Protein AF-A0A9X3J322-F1 (afdb_monomer_lite)

Radius of gyration: 22.97 Å; chains: 1; bounding box: 64×86×49 Å

Organism: NCBI:txid889268

Foldseek 3Di:
DDDDDDDDDDDPDPPDDDPDPQAADPPPPSWAADLAQVSQCVVCVVVVVQVQKGKDWAQDPDDPDDRPRDSRRTTIDIDGDWQAFLDLVVCCPPCLQVLNVQLVVQLVQQLQLAADLVLALFFQHPHPVQHHPPQWDKDKAWAWADALQDTDIDIDIGTHHPPAQEHGGYNNCGSQLSSLLLLCLQNLHNQWGWACAPPDSSRTHIDRADCPDHPNRRHDHFYDTHRGTFQQRDPPSDPPSSVDRQDSSRRGGGHGDHRPDPDD

Secondary structure (DSSP, 8-state):
------------------S------TTTT---B-SSGGGGTTTTHHHHTSTTEEEEEEE----SSS----TT-EEEEEEE-TT-----GGGTT-TTSHHHHHHHHHHHTGGGGS--GGGTTSBTS--BTTBPPTTEEEEEEEEEEE-SSSEEEEEEEEEEETT--EEE--TTSTTHHHHHHHHHHHHT-TTEEEE-TTSSTTT-EEEE-BTTS-BTBTB--EEEETTEE-TTS-S-SSSGGGSS---TTT----PPPPPP----

Sequence (264 aa):
MPIRSLVASALFAVVASLGCNFIMNPDGDGVFRCDNPDDCDVPLQDALADKRTQSRCAAAGGGGGGFTQSQDNKVCSVLDKEDVSCNPAPYANDDSVPVAKAYNDALDEGGAYSCAQELYGSAGCPPNGSTCNEGLELRTYETLSGDADNPEQTEARVCAPKGVAAVAGNSAVRGFDVLDQHCRSYFCDDAFVCNRGSGTSSGWRCVRCDPDKAYGNGGCGTMYLQGAPSTVYTADLGGDACDDVASADKTEFGPVVPAPVVGP

pLDDT: mean 77.15, std 18.55, range [32.72, 95.19]

Structure (mmCIF, N/CA/C/O backbone):
data_AF-A0A9X3J322-F1
#
_entry.id   AF-A0A9X3J322-F1
#
loop_
_atom_site.group_PDB
_atom_site.id
_atom_site.type_symbol
_atom_site.label_atom_id
_atom_site.label_alt_id
_atom_site.label_comp_id
_atom_site.label_asym_id
_atom_site.label_entity_id
_atom_site.label_seq_id
_atom_site.pdbx_PDB_ins_code
_atom_site.Cartn_x
_atom_site.Cartn_y
_atom_site.Cartn_z
_atom_site.occupancy
_atom_site.B_iso_or_equiv
_atom_site.auth_seq_id
_atom_site.auth_comp_id
_atom_site.auth_asym_id
_atom_site.auth_atom_id
_atom_site.pdbx_PDB_model_num
ATOM 1 N N . MET A 1 1 ? 12.587 -69.616 3.873 1.00 37.34 1 MET A N 1
ATOM 2 C CA . MET A 1 1 ? 13.131 -69.117 2.593 1.00 37.34 1 MET A CA 1
ATOM 3 C C . MET A 1 1 ? 13.143 -67.597 2.657 1.00 37.34 1 MET A C 1
ATOM 5 O O . MET A 1 1 ? 12.073 -67.031 2.840 1.00 37.34 1 MET A O 1
ATOM 9 N N . PRO A 1 2 ? 14.318 -66.949 2.636 1.00 42.19 2 PRO A N 1
ATOM 10 C CA . PRO A 1 2 ? 14.433 -65.498 2.681 1.00 42.19 2 PRO A CA 1
ATOM 11 C C . PRO A 1 2 ? 14.503 -64.924 1.260 1.00 42.19 2 PRO A C 1
ATOM 13 O O . PRO A 1 2 ? 15.255 -65.433 0.434 1.00 42.19 2 PRO A O 1
ATOM 16 N N . ILE A 1 3 ? 13.796 -63.825 0.999 1.00 43.06 3 ILE A N 1
ATOM 17 C CA . ILE A 1 3 ? 14.215 -62.857 -0.017 1.00 43.06 3 ILE A CA 1
ATOM 18 C C . ILE A 1 3 ? 14.246 -61.497 0.670 1.00 43.06 3 ILE A C 1
ATOM 20 O O . ILE A 1 3 ? 13.230 -60.952 1.090 1.00 43.06 3 ILE A O 1
ATOM 24 N N . ARG A 1 4 ? 15.475 -61.018 0.850 1.00 40.62 4 ARG A N 1
ATOM 25 C CA . ARG A 1 4 ? 15.818 -59.645 1.197 1.00 40.62 4 ARG A CA 1
ATOM 26 C C . ARG A 1 4 ? 15.444 -58.756 0.013 1.00 40.62 4 ARG A C 1
ATOM 28 O O . ARG A 1 4 ? 15.825 -59.090 -1.102 1.00 40.62 4 ARG A O 1
ATOM 35 N N . SER A 1 5 ? 14.838 -57.602 0.261 1.00 40.12 5 SER A N 1
ATOM 36 C CA . SER A 1 5 ? 15.129 -56.429 -0.560 1.00 40.12 5 SER A CA 1
ATOM 37 C C . SER A 1 5 ? 14.948 -55.156 0.256 1.00 40.12 5 SER A C 1
ATOM 39 O O . SER A 1 5 ? 13.873 -54.871 0.774 1.00 40.12 5 SER A O 1
ATOM 41 N N . LEU A 1 6 ? 16.071 -54.459 0.410 1.00 41.47 6 LEU A N 1
ATOM 42 C CA . LEU A 1 6 ? 16.193 -53.062 0.804 1.00 41.47 6 LEU A CA 1
ATOM 43 C C . LEU A 1 6 ? 15.652 -52.145 -0.303 1.00 41.47 6 LEU A C 1
ATOM 45 O O . LEU A 1 6 ? 15.555 -52.583 -1.449 1.00 41.47 6 LEU A O 1
ATOM 49 N N . VAL A 1 7 ? 15.452 -50.875 0.082 1.00 39.91 7 VAL A N 1
ATOM 50 C CA . VAL A 1 7 ? 15.433 -49.599 -0.679 1.00 39.91 7 VAL A CA 1
ATOM 51 C C . VAL A 1 7 ? 14.142 -48.854 -0.295 1.00 39.91 7 VAL A C 1
ATOM 53 O O . VAL A 1 7 ? 13.059 -49.260 -0.688 1.00 39.91 7 VAL A O 1
ATOM 56 N N . ALA A 1 8 ? 14.135 -47.981 0.718 1.00 35.38 8 ALA A N 1
ATOM 57 C CA . ALA A 1 8 ? 14.755 -46.650 0.815 1.00 35.38 8 ALA A CA 1
ATOM 58 C C . ALA A 1 8 ? 14.182 -45.632 -0.190 1.00 35.38 8 ALA A C 1
ATOM 60 O O . ALA A 1 8 ? 14.213 -45.869 -1.391 1.00 35.38 8 ALA A O 1
ATOM 61 N N . SER A 1 9 ? 13.782 -44.474 0.351 1.00 35.22 9 SER A N 1
ATOM 62 C CA . SER A 1 9 ? 13.476 -43.209 -0.344 1.00 35.22 9 SER A CA 1
ATOM 6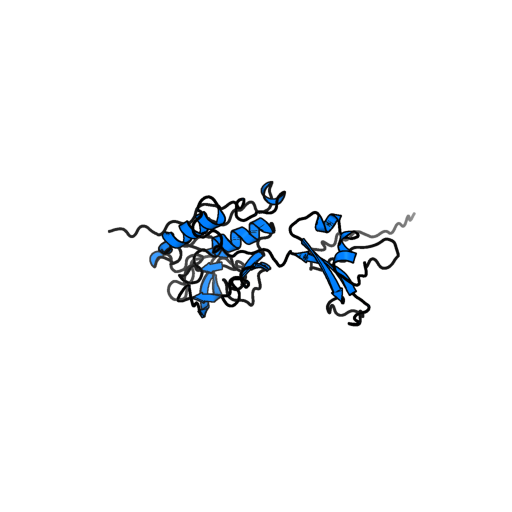3 C C . SER A 1 9 ? 12.086 -43.152 -1.005 1.00 35.22 9 SER A C 1
ATOM 65 O O . SER A 1 9 ? 11.683 -44.062 -1.707 1.00 35.22 9 SER A O 1
ATOM 67 N N . ALA A 1 10 ? 11.262 -42.126 -0.793 1.00 38.97 10 ALA A N 1
ATOM 68 C CA . ALA A 1 10 ? 11.622 -40.716 -0.787 1.00 38.97 10 ALA A CA 1
ATOM 69 C C . ALA A 1 10 ? 10.911 -39.918 0.320 1.00 38.97 10 ALA A C 1
ATOM 71 O O . ALA A 1 10 ? 9.684 -39.887 0.403 1.00 38.97 10 ALA A O 1
ATOM 72 N N . LEU A 1 11 ? 11.711 -39.208 1.123 1.00 38.47 11 LEU A N 1
ATOM 73 C CA . LEU A 1 11 ? 11.287 -37.938 1.699 1.00 38.47 11 LEU A CA 1
ATOM 74 C C . LEU A 1 11 ? 11.048 -36.975 0.529 1.00 38.47 11 LEU A C 1
ATOM 76 O O . LEU A 1 11 ? 12.003 -36.543 -0.112 1.00 38.47 11 LEU A O 1
ATOM 80 N N . PHE A 1 12 ? 9.796 -36.615 0.271 1.00 36.00 12 PHE A N 1
ATOM 81 C CA . PHE A 1 12 ? 9.492 -35.351 -0.391 1.00 36.00 12 PHE A CA 1
ATOM 82 C C . PHE A 1 12 ? 9.655 -34.249 0.658 1.00 36.00 12 PHE A C 1
ATOM 84 O O . PHE A 1 12 ? 8.726 -33.916 1.391 1.00 36.00 12 PHE A O 1
ATOM 91 N N . ALA A 1 13 ? 10.882 -33.746 0.789 1.00 44.22 13 ALA A N 1
ATOM 92 C CA . ALA A 1 13 ? 11.128 -32.504 1.498 1.00 44.22 13 ALA A CA 1
ATOM 93 C C . ALA A 1 13 ? 10.639 -31.356 0.608 1.00 44.22 13 ALA A C 1
ATOM 95 O O . ALA A 1 13 ? 11.197 -31.091 -0.455 1.00 44.22 13 ALA A O 1
ATOM 96 N N . VAL A 1 14 ? 9.563 -30.713 1.052 1.00 39.69 14 VAL A N 1
ATOM 97 C CA . VAL A 1 14 ? 9.111 -29.405 0.586 1.00 39.69 14 VAL A CA 1
ATOM 98 C C . VAL A 1 14 ? 10.245 -28.415 0.848 1.00 39.69 14 VAL A C 1
ATOM 100 O O . VAL A 1 14 ? 10.510 -28.067 1.997 1.00 39.69 14 VAL A O 1
ATOM 103 N N . VAL A 1 15 ? 10.938 -27.984 -0.203 1.00 41.88 15 VAL A N 1
ATOM 104 C CA . VAL A 1 15 ? 11.815 -26.812 -0.135 1.00 41.88 15 VAL A CA 1
ATOM 105 C C . VAL A 1 15 ? 10.955 -25.619 -0.524 1.00 41.88 15 VAL A C 1
ATOM 107 O O . VAL A 1 15 ? 10.839 -25.267 -1.693 1.00 41.88 15 VAL A O 1
ATOM 110 N N . ALA A 1 16 ? 10.285 -25.048 0.475 1.00 38.66 16 ALA A N 1
ATOM 111 C CA . ALA A 1 16 ? 9.720 -23.716 0.370 1.00 38.66 16 ALA A CA 1
ATOM 112 C C . ALA A 1 16 ? 10.887 -22.719 0.349 1.00 38.66 16 ALA A C 1
ATOM 114 O O . ALA A 1 16 ? 11.643 -22.606 1.314 1.00 38.66 16 ALA A O 1
ATOM 115 N N . SER A 1 17 ? 11.049 -22.095 -0.815 1.00 36.50 17 SER A N 1
ATOM 116 C CA . SER A 1 17 ? 11.731 -20.834 -1.113 1.00 36.50 17 SER A CA 1
ATOM 117 C C . SER A 1 17 ? 12.217 -20.022 0.098 1.00 36.50 17 SER A C 1
ATOM 119 O O . SER A 1 17 ? 11.535 -19.129 0.595 1.00 36.50 17 SER A O 1
ATOM 121 N N . LEU A 1 18 ? 13.457 -20.278 0.510 1.00 39.66 18 LEU A N 1
ATOM 122 C CA . LEU A 1 18 ? 14.349 -19.236 1.012 1.00 39.66 18 LEU A CA 1
ATOM 123 C C . LEU A 1 18 ? 15.145 -18.744 -0.201 1.00 39.66 18 LEU A C 1
ATOM 125 O O . LEU A 1 18 ? 15.653 -19.571 -0.958 1.00 39.66 18 LEU A O 1
ATOM 129 N N . GLY A 1 19 ? 15.200 -17.427 -0.411 1.00 38.78 19 GLY A N 1
ATOM 130 C CA . GLY A 1 19 ? 15.770 -16.762 -1.589 1.00 38.78 19 GLY A CA 1
ATOM 131 C C . GLY A 1 19 ? 17.256 -17.036 -1.844 1.00 38.78 19 GLY A C 1
ATOM 132 O O . GLY A 1 19 ? 18.103 -16.175 -1.636 1.00 38.78 19 GLY A O 1
ATOM 133 N N . CYS A 1 20 ? 17.558 -18.220 -2.367 1.00 41.47 20 CYS A N 1
ATOM 134 C CA . CYS A 1 20 ? 18.844 -18.602 -2.931 1.00 41.47 20 CYS A CA 1
ATOM 135 C C . CYS A 1 20 ? 18.614 -19.013 -4.392 1.00 41.47 20 CYS A C 1
ATOM 137 O O . CYS A 1 20 ? 18.524 -20.198 -4.707 1.00 41.47 20 CYS A O 1
ATOM 139 N N . ASN A 1 21 ? 18.482 -18.027 -5.282 1.00 46.78 21 ASN A N 1
ATOM 140 C CA . ASN A 1 21 ? 18.369 -18.243 -6.726 1.00 46.78 21 ASN A CA 1
ATOM 141 C C . ASN A 1 21 ? 19.743 -18.626 -7.308 1.00 46.78 21 ASN A C 1
ATOM 143 O O . ASN A 1 21 ? 20.460 -17.777 -7.830 1.00 46.78 21 ASN A O 1
ATOM 147 N N . PHE A 1 22 ? 20.135 -19.897 -7.188 1.00 45.25 22 PHE A N 1
ATOM 148 C CA . PHE A 1 22 ? 21.290 -20.454 -7.900 1.00 45.25 22 PHE A CA 1
ATOM 149 C C . PHE A 1 22 ? 20.810 -21.120 -9.200 1.00 45.25 22 PHE A C 1
ATOM 151 O O . PHE A 1 22 ? 20.088 -22.115 -9.154 1.00 45.25 22 PHE A O 1
ATOM 158 N N . ILE A 1 23 ? 21.198 -20.574 -10.358 1.00 48.97 23 ILE A N 1
ATOM 159 C CA . ILE A 1 23 ? 20.840 -21.097 -11.689 1.00 48.97 23 ILE A CA 1
ATOM 160 C C . ILE A 1 23 ? 21.987 -21.957 -12.227 1.00 48.97 23 ILE A C 1
ATOM 162 O O . ILE A 1 23 ? 23.052 -21.431 -12.522 1.00 48.97 23 ILE A O 1
ATOM 166 N N . MET A 1 24 ? 21.760 -23.264 -12.402 1.00 40.44 24 MET A N 1
ATOM 167 C CA . MET A 1 24 ? 22.777 -24.226 -12.847 1.00 40.44 24 MET A CA 1
ATOM 168 C C . MET A 1 24 ? 23.085 -24.155 -14.363 1.00 40.44 24 MET A C 1
ATOM 170 O O . MET A 1 24 ? 22.227 -24.453 -15.186 1.00 40.44 24 MET A O 1
ATOM 174 N N . ASN A 1 25 ? 24.337 -23.855 -14.724 1.00 43.22 25 ASN A N 1
ATOM 175 C CA . ASN A 1 25 ? 24.983 -24.081 -16.031 1.00 43.22 25 ASN A CA 1
ATOM 176 C C . ASN A 1 25 ? 25.582 -25.517 -16.177 1.00 43.22 25 ASN A C 1
ATOM 178 O O . ASN A 1 25 ? 26.070 -26.059 -15.179 1.00 43.22 25 ASN A O 1
ATOM 182 N N . PRO A 1 26 ? 25.645 -26.128 -17.387 1.00 42.34 26 PRO A N 1
ATOM 183 C CA . PRO A 1 26 ? 26.163 -27.488 -17.608 1.00 42.34 26 PRO A CA 1
ATOM 184 C C . PRO A 1 26 ? 27.694 -27.650 -17.546 1.00 42.34 26 PRO A C 1
ATOM 186 O O . PRO A 1 26 ? 28.164 -28.786 -17.570 1.00 42.34 26 PRO A O 1
ATOM 189 N N . ASP A 1 27 ? 28.478 -26.569 -17.428 1.00 44.94 27 ASP A N 1
ATOM 190 C CA . ASP A 1 27 ? 29.956 -26.627 -17.375 1.00 44.94 27 ASP A CA 1
ATOM 191 C C . ASP A 1 27 ? 30.543 -26.833 -15.961 1.00 44.94 27 ASP A C 1
ATOM 193 O O . ASP A 1 27 ? 31.733 -26.636 -15.718 1.00 44.94 27 ASP A O 1
ATOM 197 N N . GLY A 1 28 ? 29.724 -27.322 -15.027 1.00 44.25 28 GLY A N 1
ATOM 198 C CA . GLY A 1 28 ? 30.207 -28.062 -13.855 1.00 44.25 28 GLY A CA 1
ATOM 199 C C . GLY A 1 28 ? 30.237 -27.325 -12.514 1.00 44.25 28 GLY A C 1
ATOM 200 O O . GLY A 1 28 ? 30.403 -27.996 -11.498 1.00 44.25 28 GLY A O 1
ATOM 201 N N . ASP A 1 29 ? 30.024 -26.007 -12.459 1.00 48.94 29 ASP A N 1
ATOM 202 C CA . ASP A 1 29 ? 29.853 -25.271 -11.189 1.00 48.94 29 ASP A CA 1
ATOM 203 C C . ASP A 1 29 ? 28.512 -24.537 -11.060 1.00 48.94 29 ASP A C 1
ATOM 205 O O . ASP A 1 29 ? 28.147 -24.113 -9.966 1.00 48.94 29 ASP A O 1
ATOM 209 N N . GLY A 1 30 ? 27.742 -24.449 -12.144 1.00 56.75 30 GLY A N 1
ATOM 210 C CA . GLY A 1 30 ? 26.394 -23.917 -12.103 1.00 56.75 30 GLY A CA 1
ATOM 211 C C . GLY A 1 30 ? 26.305 -22.415 -11.819 1.00 56.75 30 GLY A C 1
ATOM 212 O O . GLY A 1 30 ? 25.322 -21.992 -11.229 1.00 56.75 30 GLY A O 1
ATOM 213 N N . VAL A 1 31 ? 27.331 -21.622 -12.149 1.00 62.62 31 VAL A N 1
ATOM 214 C CA . VAL A 1 31 ? 27.378 -20.186 -11.824 1.00 62.62 31 VAL A CA 1
ATOM 215 C C . VAL A 1 31 ? 27.845 -19.375 -13.032 1.00 62.62 31 VAL A C 1
ATOM 217 O O . VAL A 1 31 ? 28.962 -19.549 -13.519 1.00 62.62 31 VAL A O 1
ATOM 220 N N . PHE A 1 32 ? 27.015 -18.435 -13.490 1.00 69.56 32 PHE A N 1
ATOM 221 C CA . PHE A 1 32 ? 27.399 -17.476 -14.527 1.00 69.56 32 PHE A CA 1
ATOM 222 C C . PHE A 1 32 ? 28.208 -16.336 -13.911 1.00 69.56 32 PHE A C 1
ATOM 224 O O . PHE A 1 32 ? 27.721 -15.630 -13.030 1.00 69.56 32 PHE A O 1
ATOM 231 N N . ARG A 1 33 ? 29.456 -16.174 -14.357 1.00 77.12 33 ARG A N 1
ATOM 232 C CA . ARG A 1 33 ? 30.334 -15.063 -13.969 1.00 77.12 33 ARG A CA 1
ATOM 233 C C . ARG A 1 33 ? 30.169 -13.908 -14.954 1.00 77.12 33 ARG A C 1
ATOM 235 O O . ARG A 1 33 ? 29.869 -14.148 -16.119 1.00 77.12 33 ARG A O 1
ATOM 242 N N . CYS A 1 34 ? 30.382 -12.686 -14.490 1.00 73.50 34 CYS A N 1
ATOM 243 C CA . CYS A 1 34 ? 30.196 -11.473 -15.285 1.00 73.50 34 CYS A CA 1
ATOM 244 C C . CYS A 1 34 ? 31.212 -10.404 -14.900 1.00 73.50 34 CYS A C 1
ATOM 246 O O . CYS A 1 34 ? 31.665 -10.369 -13.757 1.00 73.50 34 CYS A O 1
ATOM 248 N N . ASP A 1 35 ? 31.512 -9.492 -15.820 1.00 76.25 35 ASP A N 1
ATOM 249 C CA . ASP A 1 35 ? 32.291 -8.294 -15.514 1.00 76.25 35 ASP A CA 1
ATOM 250 C C . ASP A 1 35 ? 31.365 -7.082 -15.337 1.00 76.25 35 ASP A C 1
ATOM 252 O O . ASP A 1 35 ? 31.576 -6.267 -14.422 1.00 76.25 35 ASP A O 1
ATOM 256 N N . ASN A 1 36 ? 30.300 -7.027 -16.149 1.00 70.31 36 ASN A N 1
ATOM 257 C CA . ASN A 1 36 ? 29.255 -6.004 -16.166 1.00 70.31 36 ASN A CA 1
ATOM 258 C C . ASN A 1 36 ? 27.839 -6.629 -16.217 1.00 70.31 36 ASN A C 1
ATOM 260 O O . ASN A 1 36 ? 27.702 -7.809 -16.536 1.00 70.31 36 ASN A O 1
ATOM 264 N N . PRO A 1 37 ? 26.770 -5.868 -15.896 1.00 67.75 37 PRO A N 1
ATOM 265 C CA . PRO A 1 37 ? 25.388 -6.368 -15.922 1.00 67.75 37 PRO A CA 1
ATOM 266 C C . PRO A 1 37 ? 24.955 -6.950 -17.273 1.00 67.75 37 PRO A C 1
ATOM 268 O O . PRO A 1 37 ? 24.319 -7.997 -17.292 1.00 67.75 37 PRO A O 1
ATOM 271 N N . ASP A 1 38 ? 25.376 -6.339 -18.382 1.00 76.12 38 ASP A N 1
ATOM 272 C CA . ASP A 1 38 ? 25.004 -6.756 -19.742 1.00 76.12 38 ASP A CA 1
ATOM 273 C C . ASP A 1 38 ? 25.480 -8.184 -20.087 1.00 76.12 38 ASP A C 1
ATOM 275 O O . ASP A 1 38 ? 24.872 -8.874 -20.906 1.00 76.12 38 ASP A O 1
ATOM 279 N N . ASP A 1 39 ? 26.538 -8.675 -19.425 1.00 77.00 39 ASP A N 1
ATOM 280 C CA . ASP A 1 39 ? 27.048 -10.044 -19.607 1.00 77.00 39 ASP A CA 1
ATOM 281 C C . ASP A 1 39 ? 26.047 -11.105 -19.111 1.00 77.00 39 ASP A C 1
ATOM 283 O O . ASP A 1 39 ? 26.156 -12.290 -19.438 1.00 77.00 39 ASP A O 1
ATOM 287 N N . CYS A 1 40 ? 25.062 -10.682 -18.317 1.00 75.94 40 CYS A N 1
ATOM 288 C CA . CYS A 1 40 ? 24.049 -11.533 -17.718 1.00 75.94 40 CYS A CA 1
ATOM 289 C C . CYS A 1 40 ? 22.770 -11.642 -18.555 1.00 75.94 40 CYS A C 1
ATOM 291 O O . CYS A 1 40 ? 21.973 -12.543 -18.302 1.00 75.94 40 CYS A O 1
ATOM 293 N N . ASP A 1 41 ? 22.575 -10.785 -19.559 1.00 77.31 41 ASP A N 1
ATOM 294 C CA . ASP A 1 41 ? 21.300 -10.694 -20.278 1.00 77.31 41 ASP A CA 1
ATOM 295 C C . ASP A 1 41 ? 21.019 -11.918 -21.157 1.00 77.31 41 ASP A C 1
ATOM 297 O O . ASP A 1 41 ? 19.891 -12.403 -21.224 1.00 77.31 41 ASP A O 1
ATOM 301 N N . VAL A 1 42 ? 22.055 -12.460 -21.803 1.00 76.62 42 VAL A N 1
ATOM 302 C CA . VAL A 1 42 ? 21.958 -13.681 -22.618 1.00 76.62 42 VAL A CA 1
ATOM 303 C C . VAL A 1 42 ? 21.755 -14.935 -21.757 1.00 76.62 42 VAL A C 1
ATOM 305 O O . VAL A 1 42 ? 20.809 -15.676 -22.023 1.00 76.62 42 VAL A O 1
ATOM 308 N N . PRO A 1 43 ? 22.582 -15.219 -20.727 1.00 70.31 43 PRO A N 1
ATOM 309 C CA . PRO A 1 43 ? 22.391 -16.419 -19.910 1.00 70.31 43 PRO A CA 1
ATOM 310 C C . PRO A 1 43 ? 21.128 -16.374 -19.038 1.00 70.31 43 PRO A C 1
ATOM 312 O O . PRO A 1 43 ? 20.633 -17.430 -18.652 1.00 70.31 43 PRO A O 1
ATOM 315 N N . LEU A 1 44 ? 20.595 -15.185 -18.730 1.00 72.19 44 LEU A N 1
ATOM 316 C CA . LEU A 1 44 ? 19.371 -15.014 -17.940 1.00 72.19 44 LEU A CA 1
ATOM 317 C C . LEU A 1 44 ? 18.144 -14.660 -18.787 1.00 72.19 44 LEU A C 1
ATOM 319 O O . LEU A 1 44 ? 17.120 -14.297 -18.217 1.00 72.19 44 LEU A O 1
ATOM 323 N N . GLN A 1 45 ? 18.211 -14.772 -20.116 1.00 74.06 45 GLN A N 1
ATOM 324 C CA . GLN A 1 45 ? 17.168 -14.276 -21.018 1.00 74.06 45 GLN A CA 1
ATOM 325 C C . GLN A 1 45 ? 15.757 -14.772 -20.661 1.00 74.06 45 GLN A C 1
ATOM 327 O O . GLN A 1 45 ? 14.819 -13.981 -20.671 1.00 74.06 45 GLN A O 1
ATOM 332 N N . ASP A 1 46 ? 15.606 -16.050 -20.300 1.00 69.81 46 ASP A N 1
ATOM 333 C CA . ASP A 1 46 ? 14.308 -16.623 -19.915 1.00 69.81 46 ASP A CA 1
ATOM 334 C C . ASP A 1 46 ? 13.785 -16.054 -18.587 1.00 69.81 46 ASP A C 1
ATOM 336 O O . ASP A 1 46 ? 12.583 -15.865 -18.425 1.00 69.81 46 ASP A O 1
ATOM 340 N N . ALA A 1 47 ? 14.678 -15.746 -17.642 1.00 66.06 47 ALA A N 1
ATOM 341 C CA . ALA A 1 47 ? 14.303 -15.125 -16.374 1.00 66.06 47 ALA A CA 1
ATOM 342 C C . ALA A 1 47 ? 13.996 -13.626 -16.541 1.00 66.06 47 ALA A C 1
ATOM 344 O O . ALA A 1 47 ? 13.054 -13.122 -15.941 1.00 66.06 47 ALA A O 1
ATOM 345 N N . LEU A 1 48 ? 14.745 -12.936 -17.407 1.00 69.50 48 LEU A N 1
ATOM 346 C CA . LEU A 1 48 ? 14.555 -11.520 -17.748 1.00 69.50 48 LEU A CA 1
ATOM 347 C C . LEU A 1 48 ? 13.402 -11.280 -18.732 1.00 69.50 48 LEU A C 1
ATOM 349 O O . LEU A 1 48 ? 13.037 -10.132 -18.986 1.00 69.50 48 LEU A O 1
ATOM 353 N N . ALA A 1 49 ? 12.823 -12.342 -19.299 1.00 66.25 49 ALA A N 1
ATOM 354 C CA . ALA A 1 49 ? 11.601 -12.246 -20.089 1.00 66.25 49 ALA A CA 1
ATOM 355 C C . ALA A 1 49 ? 10.426 -11.738 -19.235 1.00 66.25 49 ALA A C 1
ATOM 357 O O . ALA A 1 49 ? 9.532 -11.067 -19.760 1.00 66.25 49 ALA A O 1
ATOM 358 N N . ASP A 1 50 ? 10.455 -11.999 -17.922 1.00 70.31 50 ASP A N 1
ATOM 359 C CA . ASP A 1 50 ? 9.575 -11.333 -16.972 1.00 70.31 50 ASP A CA 1
ATOM 360 C C . ASP A 1 50 ? 10.054 -9.891 -16.749 1.00 70.31 50 ASP A C 1
ATOM 362 O O . ASP A 1 50 ? 11.083 -9.634 -16.119 1.00 70.31 50 ASP A O 1
ATOM 366 N N . LYS A 1 51 ? 9.264 -8.933 -17.246 1.00 74.25 51 LYS A N 1
ATOM 367 C CA . LYS A 1 51 ? 9.513 -7.481 -17.162 1.00 74.25 51 LYS A CA 1
ATOM 368 C C . LYS A 1 51 ? 9.622 -6.954 -15.719 1.00 74.25 51 LYS A C 1
ATOM 370 O O . LYS A 1 51 ? 9.943 -5.777 -15.539 1.00 74.25 51 LYS A O 1
ATOM 375 N N . ARG A 1 52 ? 9.326 -7.791 -14.718 1.00 77.94 52 ARG A N 1
ATOM 376 C CA . ARG A 1 52 ? 9.438 -7.513 -13.277 1.00 77.94 52 ARG A CA 1
ATOM 377 C C . ARG A 1 52 ? 10.848 -7.679 -12.733 1.00 77.94 52 ARG A C 1
ATOM 379 O O . ARG A 1 52 ? 11.127 -7.193 -11.640 1.00 77.94 52 ARG A O 1
ATOM 386 N N . THR A 1 53 ? 11.731 -8.354 -13.464 1.00 77.62 53 THR A N 1
ATOM 387 C CA . THR A 1 53 ? 13.090 -8.637 -13.005 1.00 77.62 53 THR A CA 1
ATOM 388 C C . THR A 1 53 ? 14.140 -7.905 -13.834 1.00 77.62 53 THR A C 1
ATOM 390 O O . THR A 1 53 ? 13.882 -7.427 -14.939 1.00 77.62 53 THR A O 1
ATOM 393 N N . GLN A 1 54 ? 15.334 -7.774 -13.269 1.00 76.00 54 GLN A N 1
ATOM 394 C CA . GLN A 1 54 ? 16.507 -7.208 -13.918 1.00 76.00 54 GLN A CA 1
ATOM 395 C C . GLN A 1 54 ? 17.751 -8.036 -13.592 1.00 76.00 54 GLN A C 1
ATOM 397 O O . GLN A 1 54 ? 17.833 -8.702 -12.552 1.00 76.00 54 GLN A O 1
ATOM 402 N N . SER A 1 55 ? 18.736 -7.977 -14.483 1.00 78.81 55 SER A N 1
ATOM 403 C CA . SER A 1 55 ? 20.025 -8.619 -14.280 1.00 78.81 55 SER A CA 1
ATOM 404 C C . SER A 1 55 ? 20.891 -7.785 -13.340 1.00 78.81 55 SER A C 1
ATOM 406 O O . SER A 1 55 ? 20.896 -6.552 -13.360 1.00 78.81 55 SER A O 1
ATOM 408 N N . ARG A 1 56 ? 21.660 -8.464 -12.489 1.00 77.88 56 ARG A N 1
ATOM 409 C CA . ARG A 1 56 ? 22.706 -7.834 -11.688 1.00 77.88 56 ARG A CA 1
ATOM 410 C C . ARG A 1 56 ? 23.994 -8.619 -11.808 1.00 77.88 56 ARG A C 1
ATOM 412 O O . ARG A 1 56 ? 24.014 -9.831 -11.629 1.00 77.88 56 ARG A O 1
ATOM 419 N N . CYS A 1 57 ? 25.079 -7.881 -12.012 1.00 78.19 57 CYS A N 1
ATOM 420 C CA . CYS A 1 57 ? 26.429 -8.399 -11.899 1.00 78.19 57 CYS A CA 1
ATOM 421 C C . CYS A 1 57 ? 27.072 -7.902 -10.601 1.00 78.19 57 CYS A C 1
ATOM 423 O O . CYS A 1 57 ? 27.459 -6.735 -10.488 1.00 78.19 57 CYS A O 1
ATOM 425 N N . ALA A 1 58 ? 27.165 -8.767 -9.592 1.00 70.50 58 ALA A N 1
ATOM 426 C CA . ALA A 1 58 ? 27.760 -8.413 -8.305 1.00 70.50 58 ALA A CA 1
ATOM 427 C C . ALA A 1 58 ? 28.529 -9.588 -7.702 1.00 70.50 58 ALA A C 1
ATOM 429 O O . ALA A 1 58 ? 28.266 -10.747 -8.009 1.00 70.50 58 ALA A O 1
ATOM 430 N N . ALA A 1 59 ? 29.490 -9.290 -6.824 1.00 68.00 59 ALA A N 1
ATOM 431 C CA . ALA A 1 59 ? 30.124 -10.324 -6.014 1.00 68.00 59 ALA A CA 1
ATOM 432 C C . ALA A 1 59 ? 29.048 -11.072 -5.215 1.00 68.00 59 ALA A C 1
ATOM 434 O O . ALA A 1 59 ? 28.133 -10.435 -4.686 1.00 68.00 59 ALA A O 1
ATOM 435 N N . ALA A 1 60 ? 29.160 -12.400 -5.125 1.00 58.44 60 ALA A N 1
ATOM 436 C CA . ALA A 1 60 ? 28.238 -13.213 -4.338 1.00 58.44 60 ALA A CA 1
ATOM 437 C C . ALA A 1 60 ? 28.176 -12.668 -2.899 1.00 58.44 60 ALA A C 1
ATOM 439 O O . ALA A 1 60 ? 29.148 -12.723 -2.142 1.00 58.44 60 ALA A O 1
ATOM 440 N N . GLY A 1 61 ? 27.048 -12.059 -2.539 1.00 49.06 61 GLY A N 1
ATOM 441 C CA . GLY A 1 61 ? 26.866 -11.432 -1.240 1.00 49.06 61 GLY A CA 1
ATOM 442 C C . GLY A 1 61 ? 26.820 -12.482 -0.134 1.00 49.06 61 GLY A C 1
ATOM 443 O O . GLY A 1 61 ? 25.847 -13.212 -0.029 1.00 49.06 61 GLY A O 1
ATOM 444 N N . GLY A 1 62 ? 27.872 -12.546 0.684 1.00 42.44 62 GLY A N 1
ATOM 445 C CA . GLY A 1 62 ? 27.832 -12.794 2.132 1.00 42.44 62 GLY A CA 1
ATOM 446 C C . GLY A 1 62 ? 26.905 -13.875 2.712 1.00 42.44 62 GLY A C 1
ATOM 447 O O . GLY A 1 62 ? 26.458 -13.708 3.840 1.00 42.44 62 GLY A O 1
ATOM 448 N N . GLY A 1 63 ? 26.625 -14.978 2.021 1.00 35.09 63 GLY A N 1
ATOM 449 C CA . GLY A 1 63 ? 26.166 -16.216 2.659 1.00 35.09 63 GLY A CA 1
ATOM 450 C C . GLY A 1 63 ? 27.389 -16.990 3.145 1.00 35.09 63 GLY A C 1
ATOM 451 O O . GLY A 1 63 ? 28.339 -17.128 2.382 1.00 35.09 63 GLY A O 1
ATOM 452 N N . GLY A 1 64 ? 27.410 -17.440 4.404 1.00 32.72 64 GLY A N 1
ATOM 453 C CA . GLY A 1 64 ? 28.567 -18.029 5.106 1.00 32.72 64 GLY A CA 1
ATOM 454 C C . GLY A 1 64 ? 29.170 -19.308 4.499 1.00 32.72 64 GLY A C 1
ATOM 455 O O . GLY A 1 64 ? 29.180 -20.355 5.139 1.00 32.72 64 GLY A O 1
ATOM 456 N N . GLY A 1 65 ? 29.726 -19.213 3.294 1.00 38.50 65 GLY A N 1
ATOM 457 C CA . GLY A 1 65 ? 30.379 -20.286 2.561 1.00 38.50 65 GLY A CA 1
ATOM 458 C C . GLY A 1 65 ? 31.348 -19.725 1.524 1.00 38.50 65 GLY A C 1
ATOM 459 O O . GLY A 1 65 ? 30.974 -19.502 0.383 1.00 38.50 65 GLY A O 1
ATOM 460 N N . GLY A 1 66 ? 32.601 -19.507 1.929 1.00 39.59 66 GLY A N 1
ATOM 461 C CA . GLY A 1 66 ? 33.807 -19.626 1.093 1.00 39.59 66 GLY A CA 1
ATOM 462 C C . GLY A 1 66 ? 34.032 -18.718 -0.129 1.00 39.59 66 GLY A C 1
ATOM 463 O O . GLY A 1 66 ? 35.173 -18.656 -0.578 1.00 39.59 66 GLY A O 1
ATOM 464 N N . PHE A 1 67 ? 33.039 -18.006 -0.666 1.00 44.72 67 PHE A N 1
ATOM 465 C CA . PHE A 1 67 ? 33.250 -17.070 -1.774 1.00 44.72 67 PHE A CA 1
ATOM 466 C C . PHE A 1 67 ? 33.838 -15.767 -1.228 1.00 44.72 67 PHE A C 1
ATOM 468 O O . PHE A 1 67 ? 33.150 -14.925 -0.652 1.00 44.72 67 PHE A O 1
ATOM 475 N N . THR A 1 68 ? 35.155 -15.625 -1.345 1.00 42.75 68 THR A N 1
ATOM 476 C CA . THR A 1 68 ? 35.861 -14.397 -0.987 1.00 42.75 68 THR A CA 1
ATOM 477 C C . THR A 1 68 ? 35.373 -13.245 -1.867 1.00 42.75 68 THR A C 1
ATOM 479 O O . THR A 1 68 ? 35.236 -13.402 -3.081 1.00 42.75 68 THR A O 1
ATOM 482 N N . GLN A 1 69 ? 35.134 -12.086 -1.239 1.00 46.41 69 GLN A N 1
ATOM 483 C CA . GLN A 1 69 ? 34.716 -10.801 -1.827 1.00 46.41 69 GLN A CA 1
ATOM 484 C C . GLN A 1 69 ? 35.775 -10.190 -2.777 1.00 46.41 69 GLN A C 1
ATOM 486 O O . GLN A 1 69 ? 36.051 -8.992 -2.726 1.00 46.41 69 GLN A O 1
ATOM 491 N N . SER A 1 70 ? 36.428 -10.998 -3.613 1.00 48.97 70 SER A N 1
ATOM 492 C CA . SER A 1 70 ? 37.261 -10.473 -4.689 1.00 48.97 70 SER A CA 1
ATOM 493 C C . SER A 1 70 ? 36.357 -9.874 -5.764 1.00 48.97 70 SER A C 1
ATOM 495 O O . SER A 1 70 ? 35.349 -10.481 -6.132 1.00 48.97 70 SER A O 1
ATOM 497 N N . GLN A 1 71 ? 36.738 -8.713 -6.304 1.00 50.00 71 GLN A N 1
ATOM 498 C CA . GLN A 1 71 ? 36.090 -8.137 -7.489 1.00 50.00 71 GLN A CA 1
ATOM 499 C C . GLN A 1 71 ? 36.150 -9.074 -8.709 1.00 50.00 71 GLN A C 1
ATOM 501 O O . GLN A 1 71 ? 35.382 -8.877 -9.644 1.00 50.00 71 GLN A O 1
ATOM 506 N N . ASP A 1 72 ? 36.987 -10.115 -8.651 1.00 54.72 72 ASP A N 1
ATOM 507 C CA . ASP A 1 72 ? 37.166 -11.136 -9.688 1.00 54.72 72 ASP A CA 1
ATOM 508 C C . ASP A 1 72 ? 36.132 -12.285 -9.615 1.00 54.72 72 ASP A C 1
ATOM 510 O O . ASP A 1 72 ? 36.153 -13.189 -10.445 1.00 54.72 72 ASP A O 1
ATOM 514 N N . ASN A 1 73 ? 35.233 -12.284 -8.618 1.00 63.56 73 ASN A N 1
ATOM 515 C CA . ASN A 1 73 ? 34.208 -13.320 -8.405 1.00 63.56 73 ASN A CA 1
ATOM 516 C C . ASN A 1 73 ? 32.783 -12.745 -8.480 1.00 63.56 73 ASN A C 1
ATOM 518 O O . ASN A 1 73 ? 31.923 -13.060 -7.648 1.00 63.56 73 ASN A O 1
ATOM 522 N N . LYS A 1 74 ? 32.527 -11.856 -9.442 1.00 71.75 74 LYS A N 1
ATOM 523 C CA . LYS A 1 74 ? 31.167 -11.390 -9.717 1.00 71.75 74 LYS A CA 1
ATOM 524 C C . LYS A 1 74 ? 30.374 -12.466 -10.443 1.00 71.75 74 LYS A C 1
ATOM 526 O O . LYS A 1 74 ? 30.895 -13.175 -11.305 1.00 71.75 74 LYS A O 1
ATOM 531 N N . VAL A 1 75 ? 29.108 -12.571 -10.073 1.00 77.94 75 VAL A N 1
ATOM 532 C CA . VAL A 1 75 ? 28.171 -13.541 -10.621 1.00 77.94 75 VAL A CA 1
ATOM 533 C C . VAL A 1 75 ? 26.906 -12.831 -11.071 1.00 77.94 75 VAL A C 1
ATOM 535 O O . VAL A 1 75 ? 26.512 -11.811 -10.498 1.00 77.94 75 VAL A O 1
ATOM 538 N N . CYS A 1 76 ? 26.287 -13.381 -12.104 1.00 77.44 76 CYS A N 1
ATOM 539 C CA . CYS A 1 76 ? 24.983 -12.960 -12.567 1.00 77.44 76 CYS A CA 1
ATOM 540 C C . CYS A 1 76 ? 23.908 -13.446 -11.604 1.00 77.44 76 CYS A C 1
ATOM 542 O O . CYS A 1 76 ? 23.849 -14.632 -11.271 1.00 77.44 76 CYS A O 1
ATOM 544 N N . SER A 1 77 ? 23.029 -12.539 -11.200 1.00 75.69 77 SER A N 1
ATOM 545 C CA . SER A 1 77 ? 21.804 -12.869 -10.486 1.00 75.69 77 SER A CA 1
ATOM 546 C C . SER A 1 77 ? 20.611 -12.138 -11.084 1.00 75.69 77 SER A C 1
ATOM 548 O O . SER A 1 77 ? 20.741 -11.068 -11.680 1.00 75.69 77 SER A O 1
ATOM 550 N N . VAL A 1 78 ? 19.440 -12.747 -10.920 1.00 73.94 78 VAL A N 1
ATOM 551 C CA . VAL A 1 78 ? 18.148 -12.132 -11.222 1.00 73.94 78 VAL A CA 1
ATOM 552 C C . VAL A 1 78 ? 17.656 -11.468 -9.943 1.00 73.94 78 VAL A C 1
ATOM 554 O O . VAL A 1 78 ? 17.647 -12.104 -8.883 1.00 73.94 78 VAL A O 1
ATOM 557 N N . LEU A 1 79 ? 17.274 -10.200 -10.033 1.00 73.81 79 LEU A N 1
ATOM 558 C CA . LEU A 1 79 ? 16.660 -9.452 -8.941 1.00 73.81 79 LEU A CA 1
ATOM 559 C C . LEU A 1 79 ? 15.369 -8.798 -9.407 1.00 73.81 79 LEU A C 1
ATOM 561 O O . LEU A 1 79 ? 15.184 -8.551 -10.594 1.00 73.81 79 LEU A O 1
ATOM 565 N N . ASP A 1 80 ? 14.508 -8.472 -8.451 1.00 75.25 80 ASP A N 1
ATOM 566 C CA . ASP A 1 80 ? 13.345 -7.631 -8.699 1.00 75.25 80 ASP A CA 1
ATOM 567 C C . ASP A 1 80 ? 13.799 -6.253 -9.215 1.00 75.25 80 ASP A C 1
ATOM 569 O O . ASP A 1 80 ? 14.843 -5.721 -8.817 1.00 75.25 80 ASP A O 1
ATOM 573 N N . LYS A 1 81 ? 13.025 -5.681 -10.133 1.00 76.81 81 LYS A N 1
ATOM 574 C CA . LYS A 1 81 ? 13.321 -4.396 -10.758 1.00 76.81 81 LYS A CA 1
ATOM 575 C C . LYS A 1 81 ? 13.262 -3.254 -9.733 1.00 76.81 81 LYS A C 1
ATOM 577 O O . LYS A 1 81 ? 12.241 -3.038 -9.089 1.00 76.81 81 LYS A O 1
ATOM 582 N N . GLU A 1 82 ? 14.357 -2.511 -9.572 1.00 67.88 82 GLU A N 1
ATOM 583 C CA . GLU A 1 82 ? 14.497 -1.506 -8.499 1.00 67.88 82 GLU A CA 1
ATOM 584 C C . GLU A 1 82 ? 14.004 -0.090 -8.889 1.00 67.88 82 GLU A C 1
ATOM 586 O O . GLU A 1 82 ? 13.871 0.773 -8.017 1.00 67.88 82 GLU A O 1
ATOM 591 N N . ASP A 1 83 ? 13.719 0.168 -10.172 1.00 71.69 83 ASP A N 1
ATOM 592 C CA . ASP A 1 83 ? 13.315 1.473 -10.737 1.00 71.69 83 ASP A CA 1
ATOM 593 C C . ASP A 1 83 ? 11.798 1.620 -10.975 1.00 71.69 83 ASP A C 1
ATOM 595 O O . ASP A 1 83 ? 11.351 2.550 -11.651 1.00 71.69 83 ASP A O 1
ATOM 599 N N . VAL A 1 84 ? 10.980 0.735 -10.403 1.00 86.50 84 VAL A N 1
ATOM 600 C CA . VAL A 1 84 ? 9.516 0.837 -10.496 1.00 86.50 84 VAL A CA 1
ATOM 601 C C . VAL A 1 84 ? 9.022 1.944 -9.567 1.00 86.50 84 VAL A C 1
ATOM 603 O O . VAL A 1 84 ? 8.995 1.792 -8.345 1.00 86.50 84 VAL A O 1
ATOM 606 N N . SER A 1 85 ? 8.644 3.081 -10.146 1.00 88.62 85 SER A N 1
ATOM 607 C CA . SER A 1 85 ? 8.133 4.234 -9.402 1.00 88.62 85 SER A CA 1
ATOM 608 C C . SER A 1 85 ? 6.686 4.020 -8.961 1.00 88.62 85 SER A C 1
ATOM 610 O O . SER A 1 85 ? 5.824 3.758 -9.793 1.00 88.62 85 SER A O 1
ATOM 612 N N . CYS A 1 86 ? 6.412 4.238 -7.674 1.00 91.25 86 CYS A N 1
ATOM 613 C CA . CYS A 1 86 ? 5.054 4.349 -7.129 1.00 91.25 86 CYS A CA 1
ATOM 614 C C . CYS A 1 86 ? 4.633 5.809 -6.885 1.00 91.25 86 CYS A C 1
ATOM 616 O O . CYS A 1 86 ? 3.692 6.070 -6.144 1.00 91.25 86 CYS A O 1
ATOM 618 N N . ASN A 1 87 ? 5.352 6.782 -7.458 1.00 89.38 87 ASN A N 1
ATOM 619 C CA . ASN A 1 87 ? 5.061 8.200 -7.266 1.00 89.38 87 ASN A CA 1
ATOM 620 C C . ASN A 1 87 ? 3.803 8.617 -8.053 1.00 89.38 87 ASN A C 1
ATOM 622 O O . ASN A 1 87 ? 3.847 8.563 -9.285 1.00 89.38 87 ASN A O 1
ATOM 626 N N . PRO A 1 88 ? 2.730 9.109 -7.406 1.00 84.19 88 PRO A N 1
ATOM 627 C CA . PRO A 1 88 ? 1.539 9.575 -8.117 1.00 84.19 88 PRO A CA 1
ATOM 628 C C . PRO A 1 88 ? 1.717 10.966 -8.754 1.00 84.19 88 PRO A C 1
ATOM 630 O O . PRO A 1 88 ? 0.953 11.336 -9.644 1.00 84.19 88 PRO A O 1
ATOM 633 N N . ALA A 1 89 ? 2.734 11.743 -8.354 1.00 86.38 89 ALA A N 1
ATOM 634 C CA . ALA A 1 89 ? 2.919 13.134 -8.786 1.00 86.38 89 ALA A CA 1
ATOM 635 C C . ALA A 1 89 ? 2.936 13.363 -10.315 1.00 86.38 89 ALA A C 1
ATOM 637 O O . ALA A 1 89 ? 2.357 14.359 -10.753 1.00 86.38 89 ALA A O 1
ATOM 638 N N . PRO A 1 90 ? 3.543 12.494 -11.153 1.00 85.88 90 PRO A N 1
ATOM 639 C CA . PRO A 1 90 ? 3.537 12.673 -12.608 1.00 85.88 90 PRO A CA 1
ATOM 640 C C . PRO A 1 90 ? 2.139 12.646 -13.238 1.00 85.88 90 PRO A C 1
ATOM 642 O O . PRO A 1 90 ? 1.957 13.207 -14.315 1.00 85.88 90 PRO A O 1
ATOM 645 N N . TYR A 1 91 ? 1.167 12.020 -12.570 1.00 84.56 91 TYR A N 1
ATOM 646 C CA . TYR A 1 91 ? -0.187 11.800 -13.079 1.00 84.56 91 TYR A CA 1
ATOM 647 C C . TYR A 1 91 ? -1.262 12.451 -12.201 1.00 84.56 91 TYR A C 1
ATOM 649 O O . TYR A 1 91 ? -2.441 12.248 -12.443 1.00 84.56 91 TYR A O 1
ATOM 657 N N . ALA A 1 92 ? -0.885 13.260 -11.204 1.00 83.88 92 ALA A N 1
ATOM 658 C CA . ALA A 1 92 ? -1.793 13.741 -10.156 1.00 83.88 92 ALA A CA 1
ATOM 659 C C . ALA A 1 92 ? -3.045 14.491 -10.660 1.00 83.88 92 ALA A C 1
ATOM 661 O O . ALA A 1 92 ? -4.032 14.571 -9.941 1.00 83.88 92 ALA A O 1
ATOM 662 N N . ASN A 1 93 ? -3.015 15.030 -11.883 1.00 86.75 93 ASN A N 1
ATOM 663 C CA . ASN A 1 93 ? -4.133 15.760 -12.492 1.00 86.75 93 ASN A CA 1
ATOM 664 C C . ASN A 1 93 ? -4.768 15.014 -13.682 1.00 86.75 93 ASN A C 1
ATOM 666 O O . ASN A 1 93 ? -5.434 15.643 -14.504 1.00 86.75 93 ASN A O 1
ATOM 670 N N . ASP A 1 94 ? -4.505 13.714 -13.825 1.00 88.19 94 ASP A N 1
ATOM 671 C CA . ASP A 1 94 ? -4.983 12.897 -14.939 1.00 88.19 94 ASP A CA 1
ATOM 672 C C . ASP A 1 94 ? -5.745 11.663 -14.441 1.00 88.19 94 ASP A C 1
ATOM 674 O O . ASP A 1 94 ? -5.194 10.574 -14.289 1.00 88.19 94 ASP A O 1
ATOM 678 N N . ASP A 1 95 ? -7.053 11.830 -14.243 1.00 87.44 95 ASP A N 1
ATOM 679 C CA . ASP A 1 95 ? -7.953 10.754 -13.812 1.00 87.44 95 ASP A CA 1
ATOM 680 C C . ASP A 1 95 ? -8.169 9.664 -14.881 1.00 87.44 95 ASP A C 1
ATOM 682 O O . ASP A 1 95 ? -8.870 8.681 -14.627 1.00 87.44 95 ASP A O 1
ATOM 686 N N . SER A 1 96 ? -7.592 9.803 -16.085 1.00 88.69 96 SER A N 1
ATOM 687 C CA . SER A 1 96 ? -7.567 8.705 -17.060 1.00 88.69 96 SER A CA 1
ATOM 688 C C . SER A 1 96 ? -6.553 7.616 -16.690 1.00 88.69 96 SER A C 1
ATOM 690 O O . SER A 1 96 ? -6.671 6.488 -17.168 1.00 88.69 96 SER A O 1
ATOM 692 N N . VAL A 1 97 ? -5.601 7.928 -15.803 1.00 89.62 97 VAL A N 1
ATOM 693 C CA . VAL A 1 97 ? -4.643 6.975 -15.236 1.00 89.62 97 VAL A CA 1
ATOM 694 C C . VAL A 1 97 ? -5.253 6.363 -13.965 1.00 89.62 97 VAL A C 1
ATOM 696 O O . VAL A 1 97 ? -5.428 7.086 -12.981 1.00 89.62 97 VAL A O 1
ATOM 699 N N . PRO A 1 98 ? -5.550 5.046 -13.913 1.00 90.50 98 PRO A N 1
ATOM 700 C CA . PRO A 1 98 ? -6.214 4.418 -12.770 1.00 90.50 98 PRO A CA 1
ATOM 701 C C . PRO A 1 98 ? -5.517 4.646 -11.427 1.00 90.50 98 PRO A C 1
ATOM 703 O O . PRO A 1 98 ? -6.206 4.915 -10.446 1.00 90.50 98 PRO A O 1
ATOM 706 N N . VAL A 1 99 ? -4.175 4.606 -11.373 1.00 90.88 99 VAL A N 1
ATOM 707 C CA . VAL A 1 99 ? -3.425 4.911 -10.135 1.00 90.88 99 VAL A CA 1
ATOM 708 C C . VAL A 1 99 ? -3.726 6.327 -9.645 1.00 90.88 99 VAL A C 1
ATOM 710 O O . VAL A 1 99 ? -3.990 6.516 -8.461 1.00 90.88 99 VAL A O 1
ATOM 713 N N . ALA A 1 100 ? -3.695 7.320 -10.539 1.00 92.19 100 ALA A N 1
ATOM 714 C CA . ALA A 1 100 ? -3.948 8.710 -10.173 1.00 92.19 100 ALA A CA 1
ATOM 715 C C . ALA A 1 100 ? -5.389 8.908 -9.712 1.00 92.19 100 ALA A C 1
ATOM 717 O O . ALA A 1 100 ? -5.612 9.485 -8.651 1.00 92.19 100 ALA A O 1
ATOM 718 N N . LYS A 1 101 ? -6.348 8.352 -10.460 1.00 93.31 101 LYS A N 1
ATOM 719 C CA . LYS A 1 101 ? -7.763 8.419 -10.110 1.00 93.31 101 LYS A CA 1
ATOM 720 C C . LYS A 1 101 ? -8.032 7.813 -8.729 1.00 93.31 101 LYS A C 1
ATOM 722 O O . LYS A 1 101 ? -8.613 8.475 -7.878 1.00 93.31 101 LYS A O 1
ATOM 727 N N . ALA A 1 102 ? -7.605 6.570 -8.495 1.00 93.19 102 ALA A N 1
ATOM 728 C CA . ALA A 1 102 ? -7.845 5.883 -7.225 1.00 93.19 102 ALA A CA 1
ATOM 729 C C . ALA A 1 102 ? -7.147 6.592 -6.054 1.00 93.19 102 ALA A C 1
ATOM 731 O O . ALA A 1 102 ? -7.701 6.673 -4.959 1.00 93.19 102 ALA A O 1
ATOM 732 N N . TYR A 1 103 ? -5.953 7.144 -6.285 1.00 93.94 103 TYR A N 1
ATOM 733 C CA . TYR A 1 103 ? -5.237 7.919 -5.278 1.00 93.94 103 TYR A CA 1
ATOM 734 C C . TYR A 1 103 ? -5.954 9.238 -4.951 1.00 93.94 103 TYR A C 1
ATOM 736 O O . TYR A 1 103 ? -6.109 9.562 -3.777 1.00 93.94 103 TYR A O 1
ATOM 744 N N . ASN A 1 104 ? -6.445 9.967 -5.956 1.00 93.38 104 ASN A N 1
ATOM 745 C CA . ASN A 1 104 ? -7.226 11.192 -5.762 1.00 93.38 104 ASN A CA 1
ATOM 746 C C . ASN A 1 104 ? -8.550 10.911 -5.033 1.00 93.38 104 ASN A C 1
ATOM 748 O O . ASN A 1 104 ? -8.843 11.577 -4.041 1.00 93.38 104 ASN A O 1
ATOM 752 N N . ASP A 1 105 ? -9.282 9.866 -5.437 1.00 93.44 105 ASP A N 1
ATOM 753 C CA . ASP A 1 105 ? -10.493 9.408 -4.743 1.00 93.44 105 ASP A CA 1
ATOM 754 C C . ASP A 1 105 ? -10.189 9.105 -3.254 1.00 93.44 105 ASP A C 1
ATOM 756 O O . ASP A 1 105 ? -10.922 9.515 -2.355 1.00 93.44 105 ASP A O 1
ATOM 760 N N . ALA A 1 106 ? -9.071 8.426 -2.964 1.00 93.00 106 ALA A N 1
ATOM 761 C CA . ALA A 1 106 ? -8.629 8.139 -1.596 1.00 93.00 106 ALA A CA 1
ATOM 762 C C . ALA A 1 106 ? -8.271 9.399 -0.788 1.00 93.00 106 ALA A C 1
ATOM 764 O O . ALA A 1 106 ? -8.487 9.446 0.429 1.00 93.00 106 ALA A O 1
ATOM 765 N N . LEU A 1 107 ? -7.715 10.427 -1.436 1.00 91.88 107 LEU A N 1
ATOM 766 C CA . LEU A 1 107 ? -7.439 11.711 -0.793 1.00 91.88 107 LEU A CA 1
ATOM 767 C C . LEU A 1 107 ? -8.735 12.442 -0.417 1.00 91.88 107 LEU A C 1
ATOM 769 O O . LEU A 1 107 ? -8.813 12.970 0.703 1.00 91.88 107 LEU A O 1
ATOM 773 N N . ASP A 1 108 ? -9.727 12.426 -1.310 1.00 92.50 108 ASP A N 1
ATOM 774 C CA . ASP A 1 108 ? -11.047 13.037 -1.118 1.00 92.50 108 ASP A CA 1
ATOM 775 C C . ASP A 1 108 ? -11.831 12.351 0.011 1.00 92.50 108 ASP A C 1
ATOM 777 O O . ASP A 1 108 ? -12.419 13.019 0.866 1.00 92.50 108 ASP A O 1
ATOM 781 N N . GLU A 1 109 ? -11.737 11.023 0.111 1.00 91.88 109 GLU A N 1
ATOM 782 C CA . GLU A 1 109 ? -12.384 10.216 1.153 1.00 91.88 109 GLU A CA 1
ATOM 783 C C . GLU A 1 109 ? -11.587 10.164 2.468 1.00 91.88 109 GLU A C 1
ATOM 785 O O . GLU A 1 109 ? -11.618 9.185 3.217 1.00 91.88 109 GLU A O 1
ATOM 790 N N . GLY A 1 110 ? -10.871 11.241 2.809 1.00 86.69 110 GLY A N 1
ATOM 791 C CA . GLY A 1 110 ? -9.948 11.262 3.947 1.00 86.69 110 GLY A CA 1
ATOM 792 C C . GLY A 1 110 ? -10.556 10.871 5.301 1.00 86.69 110 GLY A C 1
ATOM 793 O O . GLY A 1 110 ? -9.835 10.374 6.167 1.00 86.69 110 GLY A O 1
ATOM 794 N N . GLY A 1 111 ? -11.874 11.016 5.477 1.00 88.88 111 GLY A N 1
ATOM 795 C CA . GLY A 1 111 ? -12.589 10.544 6.669 1.00 88.88 111 GLY A CA 1
ATOM 796 C C . GLY A 1 111 ? -12.578 9.019 6.847 1.00 88.88 111 GLY A C 1
ATOM 797 O O . GLY A 1 111 ? -12.630 8.539 7.980 1.00 88.88 111 GLY A O 1
ATOM 798 N N . ALA A 1 112 ? -12.438 8.241 5.768 1.00 91.00 112 ALA A N 1
ATOM 799 C CA . ALA A 1 112 ? -12.307 6.784 5.834 1.00 91.00 112 ALA A CA 1
ATOM 800 C C . ALA A 1 112 ? -10.999 6.343 6.513 1.00 91.00 112 ALA A C 1
ATOM 802 O O . ALA A 1 112 ? -10.973 5.307 7.182 1.00 91.00 112 ALA A O 1
ATOM 803 N N . TYR A 1 113 ? -9.949 7.166 6.421 1.00 92.00 113 TYR A N 1
ATOM 804 C CA . TYR A 1 113 ? -8.628 6.947 7.025 1.00 92.00 113 TYR A CA 1
ATOM 805 C C . TYR A 1 113 ? -8.562 7.362 8.498 1.00 92.00 113 TYR A C 1
ATOM 807 O O . TYR A 1 113 ? -7.489 7.380 9.090 1.00 92.00 113 TYR A O 1
ATOM 815 N N . SER A 1 114 ? -9.696 7.682 9.114 1.00 89.12 114 SER A N 1
ATOM 816 C CA . SER A 1 114 ? -9.810 7.880 10.556 1.00 89.12 114 SER A CA 1
ATOM 817 C C . SER A 1 114 ? -10.899 6.973 11.102 1.00 89.12 114 SER A C 1
ATOM 819 O O . SER A 1 114 ? -12.054 7.109 10.711 1.00 89.12 114 SER A O 1
ATOM 821 N N . CYS A 1 115 ? -10.565 6.049 12.005 1.00 88.06 115 CYS A N 1
ATOM 822 C CA . CYS A 1 115 ? -11.580 5.171 12.585 1.00 88.06 115 CYS A CA 1
ATOM 823 C C . CYS A 1 115 ? -12.622 5.965 13.373 1.00 88.06 115 CYS A C 1
ATOM 825 O O . CYS A 1 115 ? -12.272 6.716 14.288 1.00 88.06 115 CYS A O 1
ATOM 827 N N . ALA A 1 116 ? -13.897 5.736 13.057 1.00 88.00 116 ALA A N 1
ATOM 828 C CA . ALA A 1 116 ? -14.996 6.220 13.876 1.00 88.00 116 ALA A CA 1
ATOM 829 C C . ALA A 1 116 ? -14.870 5.678 15.312 1.00 88.00 116 ALA A C 1
ATOM 831 O O . ALA A 1 116 ? -14.404 4.554 15.533 1.00 88.00 116 ALA A O 1
ATOM 832 N N . GLN A 1 117 ? -15.264 6.478 16.304 1.00 88.69 117 GLN A N 1
ATOM 833 C CA . GLN A 1 117 ? -15.044 6.142 17.714 1.00 88.69 117 GLN A CA 1
ATOM 834 C C . GLN A 1 117 ? -15.795 4.866 18.123 1.00 88.69 117 GLN A C 1
ATOM 83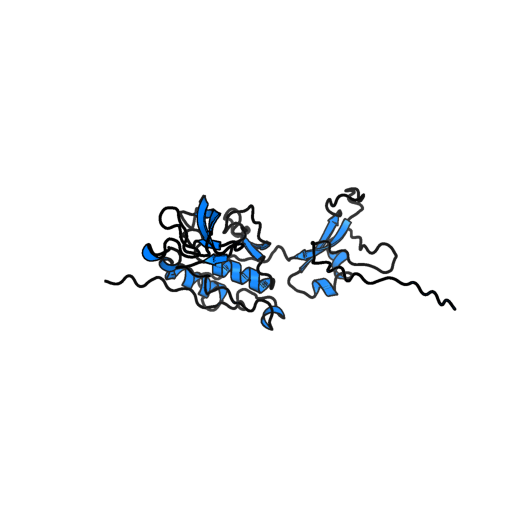6 O O . GLN A 1 117 ? -15.291 4.064 18.910 1.00 88.69 117 GLN A O 1
ATOM 841 N N . GLU A 1 118 ? -16.975 4.642 17.549 1.00 89.69 118 GLU A N 1
ATOM 842 C CA . GLU A 1 118 ? -17.780 3.434 17.726 1.00 89.69 118 GLU A CA 1
ATOM 843 C C . GLU A 1 118 ? -17.106 2.154 17.203 1.00 89.69 118 GLU A C 1
ATOM 845 O O . GLU A 1 118 ? -17.485 1.057 17.613 1.00 89.69 118 GLU A O 1
ATOM 850 N N . LEU A 1 119 ? -16.090 2.277 16.344 1.00 91.50 119 LEU A N 1
ATOM 851 C CA . LEU A 1 119 ? -15.330 1.155 15.787 1.00 91.50 119 LEU A CA 1
ATOM 852 C C . LEU A 1 119 ? -14.043 0.862 16.566 1.00 91.50 119 LEU A C 1
ATOM 854 O O . LEU A 1 119 ? -13.276 -0.023 16.177 1.00 91.50 119 LEU A O 1
ATOM 858 N N . TYR A 1 120 ? -13.778 1.559 17.672 1.00 93.31 120 TYR A N 1
ATOM 859 C CA . TYR A 1 120 ? -12.606 1.265 18.494 1.00 93.31 120 TYR A CA 1
ATOM 860 C C . TYR A 1 120 ? -12.652 -0.186 18.994 1.00 93.31 120 TYR A C 1
ATOM 862 O O . TYR A 1 120 ? -13.689 -0.695 19.419 1.00 93.31 120 TYR A O 1
ATOM 870 N N . GLY A 1 121 ? -11.508 -0.866 18.933 1.00 92.25 121 GLY A N 1
ATOM 871 C CA . GLY A 1 121 ? -11.372 -2.293 19.219 1.00 92.25 121 GLY A CA 1
ATOM 872 C C . GLY A 1 121 ? -11.560 -3.210 18.006 1.00 92.25 121 GLY A C 1
ATOM 873 O O . GLY A 1 121 ? -11.205 -4.385 18.104 1.00 92.25 121 GLY A O 1
ATOM 874 N N . SER A 1 122 ? -12.076 -2.710 16.877 1.00 93.94 122 SER A N 1
ATOM 875 C CA . SER A 1 122 ? -12.199 -3.475 15.624 1.00 93.94 122 SER A CA 1
ATOM 876 C C . SER A 1 122 ? -10.885 -3.529 14.830 1.00 93.94 122 SER A C 1
ATOM 878 O O . SER A 1 122 ? -9.928 -2.819 15.140 1.00 93.94 122 SER A O 1
ATOM 880 N N . ALA A 1 123 ? -10.814 -4.402 13.820 1.00 92.69 123 ALA A N 1
ATOM 881 C CA . ALA A 1 123 ? -9.589 -4.635 13.062 1.00 92.69 123 ALA A CA 1
ATOM 882 C C . ALA A 1 123 ? -9.144 -3.369 12.311 1.00 92.69 123 ALA A C 1
ATOM 884 O O . ALA A 1 123 ? -9.922 -2.784 11.568 1.00 92.69 123 ALA A O 1
ATOM 885 N N . GLY A 1 124 ? -7.898 -2.938 12.494 1.00 90.25 124 GLY A N 1
ATOM 886 C CA . GLY A 1 124 ? -7.407 -1.690 11.909 1.00 90.25 124 GLY A CA 1
ATOM 887 C C . GLY A 1 124 ? -7.699 -0.429 12.696 1.00 90.25 124 GLY A C 1
ATOM 888 O O . GLY A 1 124 ? -7.216 0.633 12.322 1.00 90.25 124 GLY A O 1
ATOM 889 N N . CYS A 1 125 ? -8.451 -0.527 13.791 1.00 92.69 125 CYS A N 1
ATOM 890 C CA . CYS A 1 125 ? -8.755 0.613 14.638 1.00 92.69 125 CYS A CA 1
ATOM 891 C C . CYS A 1 125 ? -7.970 0.575 15.955 1.00 92.69 125 CYS A C 1
ATOM 893 O O . CYS A 1 125 ? -7.540 -0.497 16.404 1.00 92.69 125 CYS A O 1
ATOM 895 N N . PRO A 1 126 ? -7.783 1.740 16.606 1.00 92.88 126 PRO A N 1
ATOM 896 C CA . PRO A 1 126 ? -7.233 1.801 17.953 1.00 92.88 126 PRO A CA 1
ATOM 897 C C . PRO A 1 126 ? -8.035 0.926 18.928 1.00 92.88 126 PRO A C 1
ATOM 899 O O . PRO A 1 126 ? -9.240 0.737 18.734 1.00 92.88 126 PRO A O 1
ATOM 902 N N . PRO A 1 127 ? -7.414 0.405 19.999 1.00 93.31 127 PRO A N 1
ATOM 903 C CA . PRO A 1 127 ? -8.131 -0.367 21.008 1.00 93.31 127 PRO A CA 1
ATOM 904 C C . PRO A 1 127 ? -9.209 0.470 21.704 1.00 93.31 127 PRO A C 1
ATOM 906 O O . PRO A 1 127 ? -9.035 1.666 21.945 1.00 93.31 127 PRO A O 1
ATOM 909 N N . ASN A 1 128 ? -10.299 -0.181 22.115 1.00 91.75 128 ASN A N 1
ATOM 910 C CA . ASN A 1 128 ? -11.285 0.449 22.985 1.00 91.75 128 ASN A CA 1
ATOM 911 C C . ASN A 1 128 ? -10.748 0.441 24.424 1.00 91.75 128 ASN A C 1
ATOM 913 O O . ASN A 1 128 ? -10.791 -0.571 25.130 1.00 91.75 128 ASN A O 1
ATOM 917 N N . GLY A 1 129 ? -10.126 1.551 24.823 1.00 87.31 129 GLY A N 1
ATOM 918 C CA . GLY A 1 129 ? -9.365 1.644 26.066 1.00 87.31 129 GLY A CA 1
ATOM 919 C C . GLY A 1 129 ? -8.075 0.822 26.001 1.00 87.31 129 GLY A C 1
ATOM 920 O O . GLY A 1 129 ? -7.031 1.322 25.592 1.00 87.31 129 GLY A O 1
ATOM 921 N N . SER A 1 130 ? -8.118 -0.436 26.445 1.00 84.50 130 SER A N 1
ATOM 922 C CA . SER A 1 130 ? -6.95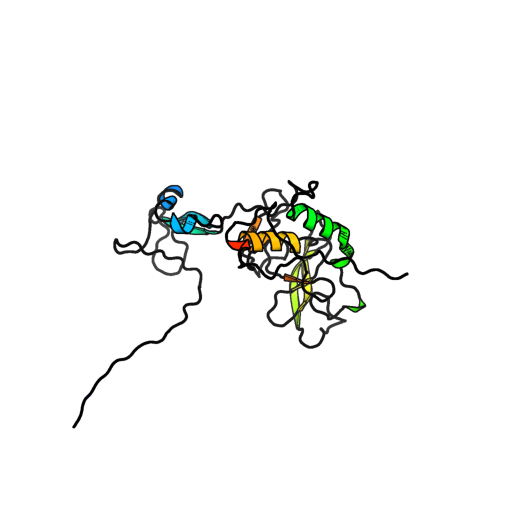4 -1.346 26.435 1.00 84.50 130 SER A CA 1
ATOM 923 C C . SER A 1 130 ? -7.233 -2.709 25.806 1.00 84.50 130 SER A C 1
ATOM 925 O O . SER A 1 130 ? -6.341 -3.554 25.784 1.00 84.50 130 SER A O 1
ATOM 927 N N . THR A 1 131 ? -8.440 -2.931 25.290 1.00 90.38 131 THR A N 1
ATOM 928 C CA . THR A 1 131 ? -8.866 -4.225 24.749 1.00 90.38 131 THR A CA 1
ATOM 929 C C . THR A 1 131 ? -9.254 -4.114 23.283 1.00 90.38 131 THR A C 1
ATOM 931 O O . THR A 1 131 ? -9.814 -3.107 22.847 1.00 90.38 131 THR A O 1
ATOM 934 N N . CYS A 1 132 ? -8.971 -5.179 22.542 1.00 95.00 132 CYS A N 1
ATOM 935 C CA . CYS A 1 132 ? -9.497 -5.407 21.204 1.00 95.00 132 CYS A CA 1
ATOM 936 C C . CYS A 1 132 ? -10.737 -6.302 21.272 1.00 95.00 132 CYS A C 1
ATOM 938 O O . CYS A 1 132 ? -10.945 -6.999 22.269 1.00 95.00 132 CYS A O 1
ATOM 940 N N . ASN A 1 133 ? -11.552 -6.276 20.219 1.00 94.50 133 ASN A N 1
ATOM 941 C CA . ASN A 1 133 ? -12.696 -7.171 20.086 1.00 94.50 133 ASN A CA 1
ATOM 942 C C . ASN A 1 133 ? -12.236 -8.636 20.022 1.00 94.50 133 ASN A C 1
ATOM 944 O O . ASN A 1 133 ? -11.071 -8.935 19.748 1.00 94.50 133 ASN A O 1
ATOM 948 N N . GLU A 1 134 ? -13.157 -9.559 20.295 1.00 92.94 134 GLU A N 1
ATOM 949 C CA . GLU A 1 134 ? -12.866 -10.993 20.314 1.00 92.94 134 GLU A CA 1
ATOM 950 C C . GLU A 1 134 ? -12.210 -11.465 19.003 1.00 92.94 134 GLU A C 1
ATOM 952 O O . GLU A 1 134 ? -12.614 -11.074 17.910 1.00 92.94 134 GLU A O 1
ATOM 957 N N . GLY A 1 135 ? -11.172 -12.299 19.121 1.00 89.06 135 GLY A N 1
ATOM 958 C CA . GLY A 1 135 ? -10.409 -12.809 17.977 1.00 89.06 135 GLY A CA 1
ATOM 959 C C . GLY A 1 135 ? -9.332 -11.860 17.437 1.00 89.06 135 GLY A C 1
ATOM 960 O O . GLY A 1 135 ? -8.583 -12.254 16.542 1.00 89.06 135 GLY A O 1
ATOM 961 N N . LEU A 1 136 ? -9.211 -10.651 17.994 1.00 95.19 136 LEU A N 1
ATOM 962 C CA . LEU A 1 136 ? -8.173 -9.680 17.652 1.00 95.19 136 LEU A CA 1
ATOM 963 C C . LEU A 1 136 ? -7.164 -9.527 18.792 1.00 95.19 136 LEU A C 1
ATOM 965 O O . LEU A 1 136 ? -7.485 -9.676 19.972 1.00 95.19 136 LEU A O 1
ATOM 969 N N . GLU A 1 137 ? -5.935 -9.185 18.434 1.00 94.19 137 GLU A N 1
ATOM 970 C CA . GLU A 1 137 ? -4.866 -8.877 19.374 1.00 94.19 137 GLU A CA 1
ATOM 971 C C . GLU A 1 137 ? -4.378 -7.444 19.190 1.00 94.19 137 GLU A C 1
ATOM 973 O O . GLU A 1 137 ? -4.410 -6.876 18.096 1.00 94.19 137 GLU A O 1
ATOM 978 N N . LEU A 1 138 ? -3.924 -6.854 20.290 1.00 93.81 138 LEU A N 1
ATOM 979 C CA . LEU A 1 138 ? -3.288 -5.552 20.261 1.00 93.81 138 LEU A CA 1
ATOM 980 C C . LEU A 1 138 ? -1.898 -5.690 19.634 1.00 93.81 138 LEU A C 1
ATOM 982 O O . LEU A 1 138 ? -1.054 -6.432 20.141 1.00 93.81 138 LEU A O 1
ATOM 986 N N . ARG A 1 139 ? -1.651 -4.931 18.571 1.00 89.94 139 ARG A N 1
ATOM 987 C CA . ARG A 1 139 ? -0.357 -4.831 17.897 1.00 89.94 139 ARG A CA 1
ATOM 988 C C . ARG A 1 139 ? 0.174 -3.407 17.983 1.00 89.94 139 ARG A C 1
ATOM 990 O O . ARG A 1 139 ? -0.596 -2.447 17.947 1.00 89.94 139 ARG A O 1
ATOM 997 N N . THR A 1 140 ? 1.492 -3.301 18.087 1.00 91.94 140 THR A N 1
ATOM 998 C CA . THR A 1 140 ? 2.236 -2.051 17.916 1.00 91.94 140 THR A CA 1
ATOM 999 C C . THR A 1 140 ? 3.033 -2.161 16.627 1.00 91.94 140 THR A C 1
ATOM 1001 O O . THR A 1 140 ? 3.571 -3.232 16.342 1.00 91.94 140 THR A O 1
ATOM 1004 N N . TYR A 1 141 ? 3.082 -1.084 15.855 1.00 89.75 141 TYR A N 1
ATOM 1005 C CA . TYR A 1 141 ? 3.834 -1.001 14.608 1.00 89.75 141 TYR A CA 1
ATOM 1006 C C . TYR A 1 141 ? 4.329 0.430 14.396 1.00 89.75 141 TYR A C 1
ATOM 1008 O O . TYR A 1 141 ? 3.747 1.378 14.930 1.00 89.75 141 TYR A O 1
ATOM 1016 N N . GLU A 1 142 ? 5.390 0.585 13.611 1.00 94.00 142 GLU A N 1
ATOM 1017 C CA . GLU A 1 142 ? 5.866 1.898 13.187 1.00 94.00 142 GLU A CA 1
ATOM 1018 C C . GLU A 1 142 ? 5.100 2.373 11.949 1.00 94.00 142 GLU A C 1
ATOM 1020 O O . GLU A 1 142 ? 4.836 1.615 11.013 1.00 94.00 142 GLU A O 1
ATOM 1025 N N . THR A 1 143 ? 4.752 3.653 11.919 1.00 93.69 143 THR A N 1
ATOM 1026 C CA . THR A 1 143 ? 4.023 4.275 10.813 1.00 93.69 143 THR A CA 1
ATOM 1027 C C . THR A 1 143 ? 4.428 5.723 10.647 1.00 93.69 143 THR A C 1
ATOM 1029 O O . THR A 1 143 ? 4.926 6.362 11.571 1.00 93.69 143 THR A O 1
ATOM 1032 N N . LEU A 1 144 ? 4.164 6.270 9.468 1.00 92.00 144 LEU A N 1
ATOM 1033 C CA . LEU A 1 144 ? 4.084 7.711 9.297 1.00 92.00 144 LEU A CA 1
ATOM 1034 C C . LEU A 1 144 ? 2.777 8.250 9.895 1.00 92.00 144 LEU A C 1
ATOM 1036 O O . LEU A 1 144 ? 1.725 7.608 9.805 1.00 92.00 144 LEU A O 1
ATOM 1040 N N . SER A 1 145 ? 2.859 9.420 10.524 1.00 90.12 145 SER A N 1
ATOM 1041 C CA . SER A 1 145 ? 1.732 10.131 11.136 1.00 90.12 145 SER A CA 1
ATOM 1042 C C . SER A 1 145 ? 1.935 11.649 11.072 1.00 90.12 145 SER A C 1
ATOM 1044 O O . SER A 1 145 ? 3.037 12.121 10.794 1.00 90.12 145 SER A O 1
ATOM 1046 N N . GLY A 1 146 ? 0.879 12.415 11.350 1.00 85.38 146 GLY A N 1
ATOM 1047 C CA . GLY A 1 146 ? 0.925 13.877 11.326 1.00 85.38 146 GLY A CA 1
ATOM 1048 C C . GLY A 1 146 ? 0.600 14.455 9.949 1.00 85.38 146 GLY A C 1
ATOM 1049 O O . GLY A 1 146 ? -0.328 13.996 9.278 1.00 85.38 146 GLY A O 1
ATOM 1050 N N . ASP A 1 147 ? 1.325 15.501 9.561 1.00 83.19 147 ASP A N 1
ATOM 1051 C CA . ASP A 1 147 ? 1.139 16.195 8.285 1.00 83.19 147 ASP A CA 1
ATOM 1052 C C . ASP A 1 147 ? 1.569 15.295 7.111 1.00 83.19 147 ASP A C 1
ATOM 1054 O O . ASP A 1 147 ? 2.611 14.651 7.172 1.00 83.19 147 ASP A O 1
ATOM 1058 N N . ALA A 1 148 ? 0.780 15.233 6.037 1.00 78.00 148 ALA A N 1
ATOM 1059 C CA . ALA A 1 148 ? 1.105 14.414 4.869 1.00 78.00 148 ALA A CA 1
ATOM 1060 C C . ALA A 1 148 ? 2.340 14.920 4.106 1.00 78.00 148 ALA A C 1
ATOM 1062 O O . ALA A 1 148 ? 3.100 14.113 3.563 1.00 78.00 148 ALA A O 1
ATOM 1063 N N . ASP A 1 149 ? 2.590 16.229 4.101 1.00 79.69 149 ASP A N 1
ATOM 1064 C CA . ASP A 1 149 ? 3.751 16.816 3.433 1.00 79.69 149 ASP A CA 1
ATOM 1065 C C . ASP A 1 149 ? 5.026 16.548 4.238 1.00 79.69 149 ASP A C 1
ATOM 1067 O O . ASP A 1 149 ? 6.058 16.169 3.676 1.00 79.69 149 ASP A O 1
ATOM 1071 N N . ASN A 1 150 ? 4.931 16.640 5.568 1.00 82.81 150 ASN A N 1
ATOM 1072 C CA . ASN A 1 150 ? 6.043 16.443 6.500 1.00 82.81 150 ASN A CA 1
ATOM 1073 C C . ASN A 1 150 ? 5.671 15.455 7.616 1.00 82.81 150 ASN A C 1
ATOM 1075 O O . ASN A 1 150 ? 5.519 15.864 8.770 1.00 82.81 150 ASN A O 1
ATOM 1079 N N . PRO A 1 151 ? 5.509 14.162 7.295 1.00 88.44 151 PRO A N 1
ATOM 1080 C CA . PRO A 1 151 ? 5.092 13.188 8.278 1.00 88.44 151 PRO A CA 1
ATOM 1081 C C . PRO A 1 151 ? 6.254 12.792 9.176 1.00 88.44 151 PRO A C 1
ATOM 1083 O O . PRO A 1 151 ? 7.413 12.733 8.756 1.00 88.44 151 PRO A O 1
ATOM 1086 N N . GLU A 1 152 ? 5.919 12.435 10.405 1.00 89.88 152 GLU A N 1
ATOM 1087 C CA . GLU A 1 152 ? 6.864 11.923 11.387 1.00 89.88 152 GLU A CA 1
ATOM 1088 C C . GLU A 1 152 ? 6.655 10.421 11.574 1.00 89.88 152 GLU A C 1
ATOM 1090 O O . GLU A 1 152 ? 5.525 9.923 11.530 1.00 89.88 152 GLU A O 1
ATOM 1095 N N . GLN A 1 153 ? 7.754 9.698 11.789 1.00 91.75 153 GLN A N 1
ATOM 1096 C CA . GLN A 1 153 ? 7.697 8.292 12.174 1.00 91.75 153 GLN A CA 1
ATOM 1097 C C . GLN A 1 153 ? 7.271 8.188 13.636 1.00 91.75 153 GLN A C 1
ATOM 1099 O O . GLN A 1 153 ? 7.875 8.812 14.510 1.00 91.75 153 GLN A O 1
ATOM 1104 N N . THR A 1 154 ? 6.234 7.401 13.897 1.00 92.69 154 THR A N 1
ATOM 1105 C CA . THR A 1 154 ? 5.698 7.169 15.237 1.00 92.69 154 THR A CA 1
ATOM 1106 C C . THR A 1 154 ? 5.293 5.712 15.417 1.00 92.69 154 THR A C 1
ATOM 1108 O O . THR A 1 154 ? 5.081 4.977 14.453 1.00 92.69 154 THR A O 1
ATOM 1111 N N . GLU A 1 155 ? 5.171 5.291 16.674 1.00 93.44 155 GLU A N 1
ATOM 1112 C CA . GLU A 1 155 ? 4.571 4.007 17.019 1.00 93.44 155 GLU A CA 1
ATOM 1113 C C . GLU A 1 155 ? 3.056 4.164 17.183 1.00 93.44 155 GLU A C 1
ATOM 1115 O O . GLU A 1 155 ? 2.574 4.978 17.977 1.00 93.44 155 GLU A O 1
ATOM 1120 N N . ALA A 1 156 ? 2.297 3.340 16.466 1.00 91.38 156 ALA A N 1
ATOM 1121 C CA . ALA A 1 156 ? 0.848 3.277 16.560 1.00 91.38 156 ALA A CA 1
ATOM 1122 C C . ALA A 1 156 ? 0.396 1.932 17.134 1.00 91.38 156 ALA A C 1
ATOM 1124 O O . ALA A 1 156 ? 1.043 0.897 16.971 1.00 91.38 156 ALA A O 1
ATOM 1125 N N . ARG A 1 157 ? -0.750 1.953 17.823 1.00 92.44 157 ARG A N 1
ATOM 1126 C CA . ARG A 1 157 ? -1.392 0.764 18.391 1.00 92.44 157 ARG A CA 1
ATOM 1127 C C . ARG A 1 157 ? -2.697 0.486 17.670 1.00 92.44 157 ARG A C 1
ATOM 1129 O O . ARG A 1 157 ? -3.552 1.365 17.588 1.00 92.44 157 ARG A O 1
ATOM 1136 N N . VAL A 1 158 ? -2.869 -0.751 17.229 1.00 94.00 158 VAL A N 1
ATOM 1137 C CA . VAL A 1 158 ? -4.029 -1.186 16.451 1.00 94.00 158 VAL A CA 1
ATOM 1138 C C . VAL A 1 158 ? -4.496 -2.561 16.904 1.00 94.00 158 VAL A C 1
ATOM 1140 O O . VAL A 1 158 ? -3.714 -3.365 17.414 1.00 94.00 158 VAL A O 1
ATOM 1143 N N . CYS A 1 159 ? -5.781 -2.833 16.736 1.00 95.00 159 CYS A N 1
ATOM 1144 C CA . CYS A 1 159 ? -6.322 -4.174 16.876 1.00 95.00 159 CYS A CA 1
ATOM 1145 C C . CYS A 1 159 ? -6.207 -4.919 15.547 1.00 95.00 159 CYS A C 1
ATOM 1147 O O . CYS A 1 159 ? -6.638 -4.414 14.515 1.00 95.00 159 CYS A O 1
ATOM 1149 N N . ALA A 1 160 ? -5.627 -6.115 15.557 1.00 93.81 160 ALA A N 1
ATOM 1150 C CA . ALA A 1 160 ? -5.361 -6.886 14.346 1.00 93.81 160 ALA A CA 1
ATOM 1151 C C . ALA A 1 160 ? -5.766 -8.354 14.522 1.00 93.81 160 ALA A C 1
ATOM 1153 O O . ALA A 1 160 ? -5.656 -8.887 15.630 1.00 93.81 160 ALA A O 1
ATOM 1154 N N . PRO A 1 161 ? -6.198 -9.047 13.454 1.00 91.38 161 PRO A N 1
ATOM 1155 C CA . PRO A 1 161 ? -6.293 -10.499 13.480 1.00 91.38 161 PRO A CA 1
ATOM 1156 C C . PRO A 1 161 ? -4.920 -11.120 13.744 1.00 91.38 161 PRO A C 1
ATOM 1158 O O . PRO A 1 161 ? -3.881 -10.582 13.350 1.00 91.38 161 PRO A O 1
ATOM 1161 N N . LYS A 1 162 ? -4.907 -12.282 14.397 1.00 88.50 162 LYS A N 1
ATOM 1162 C CA . LYS A 1 162 ? -3.652 -12.939 14.756 1.00 88.50 162 LYS A CA 1
ATOM 1163 C C . LYS A 1 162 ? -2.815 -13.270 13.520 1.00 88.50 162 LYS A C 1
ATOM 1165 O O . LYS A 1 162 ? -3.279 -13.971 12.626 1.00 88.50 162 LYS A O 1
ATOM 1170 N N . GLY A 1 163 ? -1.561 -12.823 13.522 1.00 85.00 163 GLY A N 1
ATOM 1171 C CA . GLY A 1 163 ? -0.612 -13.076 12.432 1.00 85.00 163 GLY A CA 1
ATOM 1172 C C . GLY A 1 163 ? -0.777 -12.167 11.212 1.00 85.00 163 GLY A C 1
ATOM 1173 O O . GLY A 1 163 ? -0.083 -12.376 10.224 1.00 85.00 163 GLY A O 1
ATOM 1174 N N . VAL A 1 164 ? -1.650 -11.158 11.280 1.00 86.94 164 VAL A N 1
ATOM 1175 C CA . VAL A 1 164 ? -1.814 -10.158 10.220 1.00 86.94 164 VAL A CA 1
ATOM 1176 C C . VAL A 1 164 ? -1.064 -8.883 10.597 1.00 86.94 164 VAL A C 1
ATOM 1178 O O . VAL A 1 164 ? -1.263 -8.334 11.683 1.00 86.94 164 VAL A O 1
ATOM 1181 N N . ALA A 1 165 ? -0.225 -8.387 9.687 1.00 88.88 165 ALA A N 1
ATOM 1182 C CA . ALA A 1 165 ? 0.380 -7.062 9.789 1.00 88.88 165 ALA A CA 1
ATOM 1183 C C . ALA A 1 165 ? -0.659 -5.997 9.398 1.00 88.88 165 ALA A C 1
ATOM 1185 O O . ALA A 1 165 ? -0.663 -5.500 8.275 1.00 88.88 165 ALA A O 1
ATOM 1186 N N . ALA A 1 166 ? -1.607 -5.708 10.290 1.00 91.56 166 ALA A N 1
ATOM 1187 C CA . ALA A 1 166 ? -2.613 -4.676 10.054 1.00 91.56 166 ALA A CA 1
ATOM 1188 C C . ALA A 1 166 ? -2.049 -3.293 10.390 1.00 91.56 166 ALA A C 1
ATOM 1190 O O . ALA A 1 166 ? -1.400 -3.125 11.424 1.00 91.56 166 ALA A O 1
ATOM 1191 N N . VAL A 1 167 ? -2.355 -2.305 9.553 1.00 93.38 167 VAL A N 1
ATOM 1192 C CA . VAL A 1 167 ? -2.042 -0.897 9.813 1.00 93.38 167 VAL A CA 1
ATOM 1193 C C . VAL A 1 167 ? -3.322 -0.070 9.780 1.00 93.38 167 VAL A C 1
ATOM 1195 O O . VAL A 1 167 ? -4.217 -0.315 8.970 1.00 93.38 167 VAL A O 1
ATOM 1198 N N . ALA A 1 168 ? -3.423 0.894 10.688 1.00 92.06 168 ALA A N 1
ATOM 1199 C CA . ALA A 1 168 ? -4.504 1.866 10.709 1.00 92.06 168 ALA A CA 1
ATOM 1200 C C . ALA A 1 168 ? -4.223 3.001 9.718 1.00 92.06 168 ALA A C 1
ATOM 1202 O O . ALA A 1 168 ? -3.099 3.511 9.649 1.00 92.06 168 ALA A O 1
ATOM 1203 N N . GLY A 1 169 ? -5.262 3.430 9.001 1.00 90.50 169 GLY A N 1
ATOM 1204 C CA . GLY A 1 169 ? -5.228 4.680 8.247 1.00 90.50 169 GLY A CA 1
ATOM 1205 C C . GLY A 1 169 ? -4.974 5.887 9.158 1.00 90.50 169 GLY A C 1
ATOM 1206 O O . GLY A 1 169 ? -5.335 5.891 10.338 1.00 90.50 169 GLY A O 1
ATOM 1207 N N . ASN A 1 170 ? -4.328 6.913 8.603 1.00 91.38 170 ASN A N 1
ATOM 1208 C CA . ASN A 1 170 ? -4.251 8.255 9.174 1.00 91.38 170 ASN A CA 1
ATOM 1209 C C . ASN A 1 170 ? -3.947 9.277 8.060 1.00 91.38 170 ASN A C 1
ATOM 1211 O O . ASN A 1 170 ? -3.740 8.900 6.906 1.00 91.38 170 ASN A O 1
ATOM 1215 N N . SER A 1 171 ? -3.892 10.569 8.395 1.00 89.25 171 SER A N 1
ATOM 1216 C CA . SER A 1 171 ? -3.663 11.653 7.428 1.00 89.25 171 SER A CA 1
ATOM 1217 C C . SER A 1 171 ? -2.369 11.524 6.620 1.00 89.25 171 SER A C 1
ATOM 1219 O O . SER A 1 171 ? -2.380 11.872 5.440 1.00 89.25 171 SER A O 1
ATOM 1221 N N . ALA A 1 172 ? -1.286 11.034 7.227 1.00 90.88 172 ALA A N 1
ATOM 1222 C CA . ALA A 1 172 ? 0.043 10.954 6.621 1.00 90.88 172 ALA A CA 1
ATOM 1223 C C . ALA A 1 172 ? 0.230 9.762 5.677 1.00 90.88 172 ALA A C 1
ATOM 1225 O O . ALA A 1 172 ? 1.077 9.814 4.788 1.00 90.88 172 ALA A O 1
ATOM 1226 N N . VAL A 1 173 ? -0.541 8.693 5.879 1.00 92.06 173 VAL A N 1
ATOM 1227 C CA . VAL A 1 173 ? -0.477 7.461 5.070 1.00 92.06 173 VAL A CA 1
ATOM 1228 C C . VAL A 1 173 ? -1.721 7.268 4.210 1.00 92.06 173 VAL A C 1
ATOM 1230 O O . VAL A 1 173 ? -1.946 6.199 3.656 1.00 92.06 173 VAL A O 1
ATOM 1233 N N . ARG A 1 174 ? -2.559 8.292 4.086 1.00 92.31 174 ARG A N 1
ATOM 1234 C CA . ARG A 1 174 ? -3.739 8.250 3.227 1.00 92.31 174 ARG A CA 1
ATOM 1235 C C . ARG A 1 174 ? -3.354 7.993 1.771 1.00 92.31 174 ARG A C 1
ATOM 1237 O O . ARG A 1 174 ? -2.392 8.573 1.276 1.00 92.31 174 ARG A O 1
ATOM 1244 N N . GLY A 1 175 ? -4.099 7.108 1.113 1.00 92.75 175 GLY A N 1
ATOM 1245 C CA . GLY A 1 175 ? -3.835 6.669 -0.256 1.00 92.75 175 GLY A CA 1
ATOM 1246 C C . GLY A 1 175 ? -2.653 5.704 -0.407 1.00 92.75 175 GLY A C 1
ATOM 1247 O O . GLY A 1 175 ? -2.425 5.222 -1.513 1.00 92.75 175 GLY A O 1
ATOM 1248 N N . PHE A 1 176 ? -1.906 5.370 0.656 1.00 94.62 176 PHE A N 1
ATOM 1249 C CA . PHE A 1 176 ? -0.818 4.387 0.543 1.00 94.62 176 PHE A CA 1
ATOM 1250 C C . PHE A 1 176 ? -1.314 2.973 0.249 1.00 94.62 176 PHE A C 1
ATOM 1252 O O . PHE A 1 176 ? -0.581 2.205 -0.353 1.00 94.62 176 PHE A O 1
ATOM 1259 N N . ASP A 1 177 ? -2.554 2.636 0.585 1.00 95.19 177 ASP A N 1
ATOM 1260 C CA . ASP A 1 177 ? -3.183 1.386 0.166 1.00 95.19 177 ASP A CA 1
ATOM 1261 C C . ASP A 1 177 ? -3.317 1.281 -1.362 1.00 95.19 177 ASP A C 1
ATOM 1263 O O . ASP A 1 177 ? -3.055 0.217 -1.921 1.00 95.19 177 ASP A O 1
ATOM 1267 N N . VAL A 1 178 ? -3.615 2.392 -2.048 1.00 95.00 178 VAL A N 1
ATOM 1268 C CA . VAL A 1 178 ? -3.591 2.483 -3.521 1.00 95.00 178 VAL A CA 1
ATOM 1269 C C . VAL A 1 178 ? -2.171 2.299 -4.051 1.00 95.00 178 VAL A C 1
ATOM 1271 O O . VAL A 1 178 ? -1.941 1.525 -4.980 1.00 95.00 178 VAL A O 1
ATOM 1274 N N . LEU A 1 179 ? -1.195 2.984 -3.454 1.00 94.62 179 LEU A N 1
ATOM 1275 C CA . LEU A 1 179 ? 0.194 2.913 -3.917 1.00 94.62 179 LEU A CA 1
ATOM 1276 C C . LEU A 1 179 ? 0.817 1.531 -3.671 1.00 94.62 179 LEU A C 1
ATOM 1278 O O . LEU A 1 179 ? 1.539 1.016 -4.524 1.00 94.62 179 LEU A O 1
ATOM 1282 N N . ASP A 1 180 ? 0.498 0.903 -2.541 1.00 95.00 180 ASP A N 1
ATOM 1283 C CA . ASP A 1 180 ? 0.871 -0.474 -2.241 1.00 95.00 180 ASP A CA 1
ATOM 1284 C C . ASP A 1 180 ? 0.214 -1.424 -3.235 1.00 95.00 180 ASP A C 1
ATOM 1286 O O . ASP A 1 180 ? 0.907 -2.242 -3.827 1.00 95.00 180 ASP A O 1
ATOM 1290 N N . GLN A 1 181 ? -1.093 -1.289 -3.486 1.00 93.69 181 GLN A N 1
ATOM 1291 C CA . GLN A 1 181 ? -1.797 -2.130 -4.453 1.00 93.69 181 GLN A CA 1
ATOM 1292 C C . GLN A 1 181 ? -1.192 -2.027 -5.860 1.00 93.69 181 GLN A C 1
ATOM 1294 O O . GLN A 1 181 ? -1.087 -3.044 -6.548 1.00 93.69 181 GLN A O 1
ATOM 1299 N N . HIS A 1 182 ? -0.730 -0.844 -6.276 1.00 92.38 182 HIS A N 1
ATOM 1300 C CA . HIS A 1 182 ? 0.019 -0.695 -7.525 1.00 92.38 182 HIS A CA 1
ATOM 1301 C C . HIS A 1 182 ? 1.306 -1.525 -7.528 1.00 92.38 182 HIS A C 1
ATOM 1303 O O . HIS A 1 182 ? 1.538 -2.291 -8.462 1.00 92.38 182 HIS A O 1
ATOM 1309 N N . CYS A 1 183 ? 2.107 -1.442 -6.465 1.00 92.12 183 CYS A N 1
ATOM 1310 C CA . CYS A 1 183 ? 3.324 -2.240 -6.342 1.00 92.12 183 CYS A CA 1
ATOM 1311 C C . CYS A 1 183 ? 3.037 -3.747 -6.304 1.00 92.12 183 CYS A C 1
ATOM 1313 O O . CYS A 1 183 ? 3.701 -4.513 -7.002 1.00 92.12 183 CYS A O 1
ATOM 1315 N N . ARG A 1 184 ? 2.013 -4.167 -5.556 1.00 90.94 184 ARG A N 1
ATOM 1316 C CA . ARG A 1 184 ? 1.574 -5.567 -5.488 1.00 90.94 184 ARG A CA 1
ATOM 1317 C C . ARG A 1 184 ? 1.130 -6.087 -6.844 1.00 90.94 184 ARG A C 1
ATOM 1319 O O . ARG A 1 184 ? 1.492 -7.196 -7.207 1.00 90.94 184 ARG A O 1
ATOM 1326 N N . SER A 1 185 ? 0.402 -5.275 -7.609 1.00 88.94 185 SER A N 1
ATOM 1327 C CA . SER A 1 185 ? -0.058 -5.633 -8.956 1.00 88.94 185 SER A CA 1
ATOM 1328 C C . SER A 1 185 ? 1.095 -5.675 -9.956 1.00 88.94 185 SER A C 1
ATOM 1330 O O . SER A 1 185 ? 1.156 -6.572 -10.792 1.00 88.94 185 SER A O 1
ATOM 1332 N N . TYR A 1 186 ? 2.044 -4.734 -9.867 1.00 87.69 186 TYR A N 1
ATOM 1333 C CA . TYR A 1 186 ? 3.211 -4.726 -10.747 1.00 87.69 186 TYR A CA 1
ATOM 1334 C C . TYR A 1 186 ? 4.019 -6.013 -10.585 1.00 87.69 186 TYR A C 1
ATOM 1336 O O . TYR A 1 186 ? 4.369 -6.633 -11.585 1.00 87.69 186 TYR A O 1
ATOM 1344 N N . PHE A 1 187 ? 4.286 -6.425 -9.342 1.00 86.88 187 PHE A N 1
ATOM 1345 C CA . PHE A 1 187 ? 5.115 -7.593 -9.032 1.00 86.88 187 PHE A CA 1
ATOM 1346 C C . PHE A 1 187 ? 4.342 -8.904 -8.862 1.00 86.88 187 PHE A C 1
ATOM 1348 O O . PHE A 1 187 ? 4.976 -9.952 -8.789 1.00 86.88 187 PHE A O 1
ATOM 1355 N N . CYS A 1 188 ? 3.009 -8.864 -8.822 1.00 85.62 188 CYS A N 1
ATOM 1356 C CA . CYS A 1 188 ? 2.160 -10.017 -8.508 1.00 85.62 188 CYS A CA 1
ATOM 1357 C C . CYS A 1 188 ? 2.519 -10.692 -7.174 1.00 85.62 188 CYS A C 1
ATOM 1359 O O . CYS A 1 188 ? 2.508 -11.914 -7.043 1.00 85.62 188 CYS A O 1
ATOM 1361 N N . ASP A 1 189 ? 2.885 -9.878 -6.183 1.00 85.88 189 ASP A N 1
ATOM 1362 C CA . ASP A 1 189 ? 3.372 -10.324 -4.878 1.00 85.88 189 ASP A CA 1
ATOM 1363 C C . ASP A 1 189 ? 2.948 -9.295 -3.816 1.00 85.88 189 ASP A C 1
ATOM 1365 O O . ASP A 1 189 ? 3.230 -8.097 -3.929 1.00 85.88 189 ASP A O 1
ATOM 1369 N N . ASP A 1 190 ? 2.234 -9.757 -2.786 1.00 87.62 190 ASP A N 1
ATOM 1370 C CA . ASP A 1 190 ? 1.709 -8.910 -1.710 1.00 87.62 190 ASP A CA 1
ATOM 1371 C C . ASP A 1 190 ? 2.807 -8.352 -0.791 1.00 87.62 190 ASP A C 1
ATOM 1373 O O . ASP A 1 190 ? 2.580 -7.376 -0.064 1.00 87.62 190 ASP A O 1
ATOM 1377 N N . ALA A 1 191 ? 4.017 -8.912 -0.883 1.00 89.50 191 ALA A N 1
ATOM 1378 C CA . ALA A 1 191 ? 5.194 -8.429 -0.193 1.00 89.50 191 ALA A CA 1
ATOM 1379 C C . ALA A 1 191 ? 5.740 -7.127 -0.789 1.00 89.50 191 ALA A C 1
ATOM 1381 O O . ALA A 1 191 ? 6.646 -6.556 -0.190 1.00 89.50 191 ALA A O 1
ATOM 1382 N N . PHE A 1 192 ? 5.247 -6.633 -1.931 1.00 91.25 192 PHE A N 1
ATOM 1383 C CA . PHE A 1 192 ? 5.687 -5.347 -2.479 1.00 91.25 192 PHE A CA 1
ATOM 1384 C C . PHE A 1 192 ? 4.808 -4.192 -2.010 1.00 91.25 192 PHE A C 1
ATOM 1386 O O . PHE A 1 192 ? 3.582 -4.246 -2.055 1.00 91.25 192 PHE A O 1
ATOM 1393 N N . VAL A 1 193 ? 5.455 -3.119 -1.571 1.00 93.56 193 VAL A N 1
ATOM 1394 C CA . VAL A 1 193 ? 4.817 -1.915 -1.028 1.00 93.56 193 VAL A CA 1
ATOM 1395 C C . VAL A 1 193 ? 5.492 -0.671 -1.583 1.00 93.56 193 VAL A C 1
ATOM 1397 O O . VAL A 1 193 ? 6.641 -0.714 -2.044 1.00 93.56 193 VAL A O 1
ATOM 1400 N N . CYS A 1 194 ? 4.793 0.456 -1.521 1.00 93.88 194 CYS A N 1
ATOM 1401 C CA . CYS A 1 194 ? 5.360 1.729 -1.919 1.00 93.88 194 CYS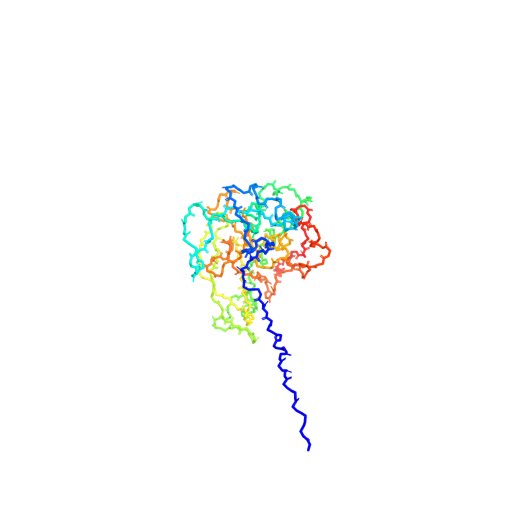 A CA 1
ATOM 1402 C C . CYS A 1 194 ? 6.238 2.299 -0.797 1.00 93.88 194 CYS A C 1
ATOM 1404 O O . CYS A 1 194 ? 5.821 2.477 0.349 1.00 93.88 194 CYS A O 1
ATOM 1406 N N . ASN A 1 195 ? 7.486 2.616 -1.130 1.00 92.00 195 ASN A N 1
ATOM 1407 C CA . ASN A 1 195 ? 8.386 3.352 -0.257 1.00 92.00 195 ASN A CA 1
ATOM 1408 C C . ASN A 1 195 ? 8.505 4.780 -0.765 1.00 92.00 195 ASN A C 1
ATOM 1410 O O . ASN A 1 195 ? 9.106 4.994 -1.812 1.00 92.00 195 ASN A O 1
ATOM 1414 N N . ARG A 1 196 ? 7.997 5.750 -0.003 1.00 86.44 196 ARG A N 1
ATOM 1415 C CA . ARG A 1 196 ? 8.136 7.185 -0.291 1.00 86.44 196 ARG A CA 1
ATOM 1416 C C . ARG A 1 196 ? 9.586 7.693 -0.207 1.00 86.44 196 ARG A C 1
ATOM 1418 O O . ARG A 1 196 ? 9.926 8.731 -0.782 1.00 86.44 196 ARG A O 1
ATOM 1425 N N . GLY A 1 197 ? 10.454 6.990 0.518 1.00 77.38 197 GLY A N 1
ATOM 1426 C CA . GLY A 1 197 ? 11.827 7.404 0.792 1.00 77.38 197 GLY A CA 1
ATOM 1427 C C . GLY A 1 197 ? 11.897 8.683 1.634 1.00 77.38 197 GLY A C 1
ATOM 1428 O O . GLY A 1 197 ? 10.972 9.040 2.356 1.00 77.38 197 GLY A O 1
ATOM 1429 N N . SER A 1 198 ? 12.999 9.428 1.528 1.00 63.81 198 SER A N 1
ATOM 1430 C CA . SER A 1 198 ? 13.225 10.673 2.283 1.00 63.81 198 SER A CA 1
ATOM 1431 C C . SER A 1 198 ? 12.450 11.894 1.751 1.00 63.81 198 SER A C 1
ATOM 1433 O O . SER A 1 198 ? 12.864 13.025 1.989 1.00 63.81 198 SER A O 1
ATOM 1435 N N . GLY A 1 199 ? 11.366 11.697 0.990 1.00 55.47 199 GLY A N 1
ATOM 1436 C CA . GLY A 1 199 ? 10.513 12.783 0.488 1.00 55.47 199 GLY A CA 1
ATOM 1437 C C . GLY A 1 199 ? 10.982 13.486 -0.794 1.00 55.47 199 GLY A C 1
ATOM 1438 O O . GLY A 1 199 ? 10.396 14.495 -1.170 1.00 55.47 199 GLY A O 1
ATOM 1439 N N . THR A 1 200 ? 11.999 12.980 -1.500 1.00 54.72 200 THR A N 1
ATOM 1440 C CA . THR A 1 200 ? 12.341 13.449 -2.858 1.00 54.72 200 THR A CA 1
ATOM 1441 C C . THR A 1 200 ? 11.616 12.615 -3.916 1.00 54.72 200 THR A C 1
ATOM 1443 O O . THR A 1 200 ? 11.382 11.427 -3.712 1.00 54.72 200 THR A O 1
ATOM 1446 N N . SER A 1 201 ? 11.298 13.191 -5.082 1.00 56.16 201 SER A N 1
ATOM 1447 C CA . SER A 1 201 ? 10.562 12.501 -6.164 1.00 56.16 201 SER A CA 1
ATOM 1448 C C . SER A 1 201 ? 11.236 11.223 -6.685 1.00 56.16 201 SER A C 1
ATOM 1450 O O . SER A 1 201 ? 10.562 10.385 -7.271 1.00 56.16 201 SER A O 1
ATOM 1452 N N . SER A 1 202 ? 12.545 11.066 -6.458 1.00 59.53 202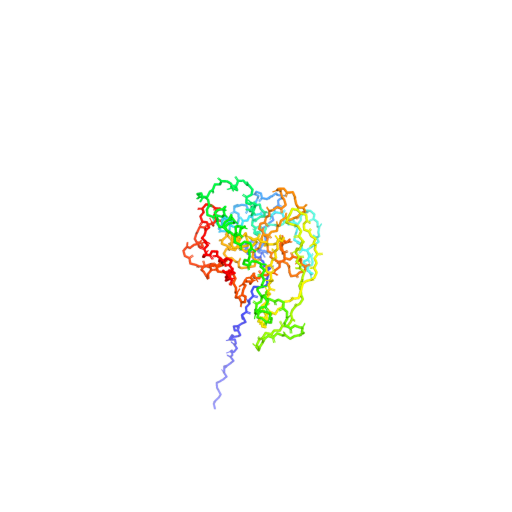 SER A N 1
ATOM 1453 C CA . SER A 1 202 ? 13.353 9.877 -6.769 1.00 59.53 202 SER A CA 1
ATOM 1454 C C . SER A 1 202 ? 13.385 8.818 -5.656 1.00 59.53 202 SER A C 1
ATOM 1456 O O . SER A 1 202 ? 13.971 7.753 -5.836 1.00 59.53 202 SER A O 1
ATOM 1458 N N . GLY A 1 203 ? 12.811 9.117 -4.488 1.00 72.25 203 GLY A N 1
ATOM 1459 C CA . GLY A 1 203 ? 12.725 8.201 -3.351 1.00 72.25 203 GLY A CA 1
ATOM 1460 C C . GLY A 1 203 ? 11.559 7.221 -3.446 1.00 72.25 203 GLY A C 1
ATOM 1461 O O . GLY A 1 203 ? 11.651 6.143 -2.868 1.00 72.25 203 GLY A O 1
ATOM 1462 N N . TRP A 1 204 ? 10.517 7.586 -4.199 1.00 88.19 204 TRP A N 1
ATOM 1463 C CA . TRP A 1 204 ? 9.291 6.818 -4.388 1.00 88.19 204 TRP A CA 1
ATOM 1464 C C . TRP A 1 204 ? 9.520 5.614 -5.291 1.00 88.19 204 TRP A C 1
ATOM 1466 O O . TRP A 1 204 ? 9.697 5.765 -6.500 1.00 88.19 204 TRP A O 1
ATOM 1476 N N . ARG A 1 205 ? 9.498 4.417 -4.715 1.00 90.75 205 ARG A N 1
ATOM 1477 C CA . ARG A 1 205 ? 9.660 3.175 -5.472 1.00 90.75 205 ARG A CA 1
ATOM 1478 C C . ARG A 1 205 ? 8.957 2.007 -4.808 1.00 90.75 205 ARG A C 1
ATOM 1480 O O . ARG A 1 205 ? 8.841 1.958 -3.582 1.00 90.75 205 ARG A O 1
ATOM 1487 N N . CYS A 1 206 ? 8.549 1.052 -5.624 1.00 91.25 206 CYS A N 1
ATOM 1488 C CA . CYS A 1 206 ? 8.099 -0.239 -5.147 1.00 91.25 206 CYS A CA 1
ATOM 1489 C C . CYS A 1 206 ? 9.291 -1.028 -4.604 1.00 91.25 206 CYS A C 1
ATOM 1491 O O . CYS A 1 206 ? 10.337 -1.129 -5.245 1.00 91.25 206 CYS A O 1
ATOM 1493 N N . VAL A 1 207 ? 9.146 -1.559 -3.396 1.00 90.38 207 VAL A N 1
ATOM 1494 C CA . VAL A 1 207 ? 10.164 -2.374 -2.724 1.00 90.38 207 VAL A CA 1
ATOM 1495 C C . VAL A 1 207 ? 9.499 -3.569 -2.070 1.00 90.38 207 VAL A C 1
ATOM 1497 O O . VAL A 1 207 ? 8.329 -3.492 -1.699 1.00 90.38 207 VAL A O 1
ATOM 1500 N N . ARG A 1 208 ? 10.261 -4.642 -1.844 1.00 90.06 208 ARG A N 1
ATOM 1501 C CA . ARG A 1 208 ? 9.847 -5.649 -0.866 1.00 90.06 208 ARG A CA 1
ATOM 1502 C C . ARG A 1 208 ? 9.710 -4.988 0.500 1.00 90.06 208 ARG A C 1
ATOM 1504 O O . ARG A 1 208 ? 10.580 -4.216 0.912 1.00 90.06 208 ARG A O 1
ATOM 1511 N N . CYS A 1 209 ? 8.608 -5.283 1.163 1.00 90.88 209 CYS A N 1
ATOM 1512 C CA . CYS A 1 209 ? 8.282 -4.724 2.447 1.00 90.88 209 CYS A CA 1
ATOM 1513 C C . CYS A 1 209 ? 9.271 -5.228 3.497 1.00 90.88 209 CYS A C 1
ATOM 1515 O O . CYS A 1 209 ? 9.761 -6.358 3.441 1.00 90.88 209 CYS A O 1
ATOM 1517 N N . ASP A 1 210 ? 9.569 -4.357 4.447 1.00 90.25 210 ASP A N 1
ATOM 1518 C CA . ASP A 1 210 ? 10.488 -4.608 5.544 1.00 90.25 210 ASP A CA 1
ATOM 1519 C C . ASP A 1 210 ? 9.712 -4.444 6.860 1.00 90.25 210 ASP A C 1
ATOM 1521 O O . ASP A 1 210 ? 9.189 -3.357 7.114 1.00 90.25 210 ASP A O 1
ATOM 1525 N N . PRO A 1 211 ? 9.562 -5.493 7.689 1.00 89.25 211 PRO A N 1
ATOM 1526 C CA . PRO A 1 211 ? 8.807 -5.393 8.938 1.00 89.25 211 PRO A CA 1
ATOM 1527 C C . PRO A 1 211 ? 9.461 -4.445 9.953 1.00 89.25 211 PRO A C 1
ATOM 1529 O O . PRO A 1 211 ? 8.778 -4.010 10.878 1.00 89.25 211 PRO A O 1
ATOM 1532 N N . ASP A 1 212 ? 10.741 -4.108 9.768 1.00 88.62 212 ASP A N 1
ATOM 1533 C CA . ASP A 1 212 ? 11.499 -3.205 10.637 1.00 88.62 212 ASP A CA 1
ATOM 1534 C C . ASP A 1 212 ? 11.440 -1.739 10.165 1.00 88.62 212 ASP A C 1
ATOM 1536 O O . ASP A 1 212 ? 12.145 -0.882 10.699 1.00 88.62 212 ASP A O 1
ATOM 1540 N N . LYS A 1 213 ? 10.627 -1.427 9.144 1.00 91.12 213 LYS A N 1
ATOM 1541 C CA . LYS A 1 213 ? 10.405 -0.055 8.670 1.00 91.12 213 LYS A CA 1
ATOM 1542 C C . LYS A 1 213 ? 8.991 0.416 8.945 1.00 91.12 213 LYS A C 1
ATOM 1544 O O . LYS A 1 213 ? 8.030 -0.346 8.888 1.00 91.12 213 LYS A O 1
ATOM 1549 N N . ALA A 1 214 ? 8.863 1.727 9.122 1.00 92.62 214 ALA A N 1
ATOM 1550 C CA . ALA A 1 214 ? 7.571 2.377 9.226 1.00 92.62 214 ALA A CA 1
ATOM 1551 C C . ALA A 1 214 ? 6.708 2.175 7.968 1.00 92.62 214 ALA A C 1
ATOM 1553 O O . ALA A 1 214 ? 7.179 2.312 6.829 1.00 92.62 214 ALA A O 1
ATOM 1554 N N . TYR A 1 215 ? 5.415 1.927 8.176 1.00 94.12 215 TYR A N 1
ATOM 1555 C CA . TYR A 1 215 ? 4.427 1.926 7.100 1.00 94.12 215 TYR A CA 1
ATOM 1556 C C . TYR A 1 215 ? 4.429 3.275 6.356 1.00 94.12 215 TYR A C 1
ATOM 1558 O O . TYR A 1 215 ? 4.484 4.343 6.974 1.00 94.12 215 TYR A O 1
ATOM 1566 N N . GLY A 1 216 ? 4.428 3.212 5.021 1.00 90.31 216 GLY A N 1
ATOM 1567 C CA . GLY A 1 216 ? 4.636 4.350 4.115 1.00 90.31 216 GLY A CA 1
ATOM 1568 C C . GLY A 1 216 ? 6.100 4.633 3.733 1.00 90.31 216 GLY A C 1
ATOM 1569 O O . GLY A 1 216 ? 6.366 5.343 2.765 1.00 90.31 216 GLY A O 1
ATOM 1570 N N . ASN A 1 217 ? 7.066 4.018 4.424 1.00 91.56 217 ASN A N 1
ATOM 1571 C CA . ASN A 1 217 ? 8.499 4.060 4.094 1.00 91.56 217 ASN A CA 1
ATOM 1572 C C . ASN A 1 217 ? 9.057 2.664 3.757 1.00 91.56 217 ASN A C 1
ATOM 1574 O O . ASN A 1 217 ? 10.198 2.328 4.084 1.00 91.56 217 ASN A O 1
ATOM 1578 N N . GLY A 1 218 ? 8.244 1.834 3.097 1.00 90.06 218 GLY A N 1
ATOM 1579 C CA . GLY A 1 218 ? 8.588 0.447 2.779 1.00 90.06 218 GLY A CA 1
ATOM 1580 C C . GLY A 1 218 ? 8.294 -0.552 3.903 1.00 90.06 218 GLY A C 1
ATOM 1581 O O . GLY A 1 218 ? 8.721 -1.697 3.804 1.00 90.06 218 GLY A O 1
ATOM 1582 N N . GLY A 1 219 ? 7.595 -0.132 4.961 1.00 92.69 219 GLY A N 1
ATOM 1583 C CA . GLY A 1 219 ? 7.123 -1.009 6.030 1.00 92.69 219 GLY A CA 1
ATOM 1584 C C . GLY A 1 219 ? 6.078 -2.023 5.568 1.00 92.69 219 GLY A C 1
ATOM 1585 O O . GLY A 1 219 ? 5.214 -1.693 4.756 1.00 92.69 219 GLY A O 1
ATOM 1586 N N . CYS A 1 220 ? 6.124 -3.245 6.102 1.00 92.31 220 CYS A N 1
ATOM 1587 C CA . CYS A 1 220 ? 5.089 -4.251 5.842 1.00 92.31 220 CYS A CA 1
ATOM 1588 C C . CYS A 1 220 ? 3.757 -3.886 6.503 1.00 92.31 220 CYS A C 1
ATOM 1590 O O . CYS A 1 220 ? 3.702 -3.565 7.689 1.00 92.31 220 CYS A O 1
ATOM 1592 N N . GLY A 1 221 ? 2.661 -4.017 5.757 1.00 92.06 221 GLY A N 1
ATOM 1593 C CA . GLY A 1 221 ? 1.329 -3.800 6.299 1.00 92.06 221 GLY A CA 1
ATOM 1594 C C . GLY A 1 221 ? 0.223 -3.989 5.272 1.00 92.06 221 GLY A C 1
ATOM 1595 O O . GLY A 1 221 ? 0.424 -3.808 4.076 1.00 92.06 221 GLY A O 1
ATOM 1596 N N . THR A 1 222 ? -0.964 -4.351 5.738 1.00 92.94 222 THR A N 1
ATOM 1597 C CA . THR A 1 222 ? -2.213 -4.206 4.988 1.00 92.94 222 THR A CA 1
ATOM 1598 C C . THR A 1 222 ? -3.039 -3.155 5.692 1.00 92.94 222 THR A C 1
ATOM 1600 O O . THR A 1 222 ? -3.265 -3.259 6.901 1.00 92.94 222 THR A O 1
ATOM 1603 N N . MET A 1 223 ? -3.463 -2.135 4.953 1.00 94.38 223 MET A N 1
ATOM 1604 C CA . MET A 1 223 ? -4.283 -1.083 5.522 1.00 94.38 223 MET A CA 1
ATOM 1605 C C . MET A 1 223 ? -5.687 -1.578 5.824 1.00 94.38 223 MET A C 1
ATOM 1607 O O . MET A 1 223 ? -6.324 -2.239 5.004 1.00 94.38 223 MET A O 1
ATOM 1611 N N . TYR A 1 224 ? -6.166 -1.217 7.005 1.00 94.44 224 TYR A N 1
ATOM 1612 C CA . TYR A 1 224 ? -7.541 -1.411 7.411 1.00 94.44 224 TYR A CA 1
ATOM 1613 C C . TYR A 1 224 ? -8.200 -0.049 7.630 1.00 94.44 224 TYR A C 1
ATOM 1615 O O . TYR A 1 224 ? -7.641 0.839 8.279 1.00 94.44 224 TYR A O 1
ATOM 1623 N N . LEU A 1 225 ? -9.407 0.089 7.094 1.00 93.31 225 LEU A N 1
ATOM 1624 C CA . LEU A 1 225 ? -10.242 1.278 7.140 1.00 93.31 225 LEU A CA 1
ATOM 1625 C C . LEU A 1 225 ? -11.594 0.883 7.737 1.00 93.31 225 LEU A C 1
ATOM 1627 O O . LEU A 1 225 ? -12.193 -0.113 7.336 1.00 93.31 225 LEU A O 1
ATOM 1631 N N . GLN A 1 226 ? -12.070 1.649 8.721 1.00 90.62 226 GLN A N 1
ATOM 1632 C CA . GLN A 1 226 ? -13.381 1.437 9.355 1.00 90.62 226 GLN A CA 1
ATOM 1633 C C . GLN A 1 226 ? -13.646 -0.016 9.812 1.00 90.62 226 GLN A C 1
ATOM 1635 O O . GLN A 1 226 ? -14.749 -0.539 9.659 1.00 90.62 226 GLN A O 1
ATOM 1640 N N . GLY A 1 227 ? -12.645 -0.685 10.391 1.00 90.31 227 GLY A N 1
ATOM 1641 C CA . GLY A 1 227 ? -12.820 -2.029 10.953 1.00 90.31 227 GLY A CA 1
ATOM 1642 C C . GLY A 1 227 ? -12.602 -3.193 9.977 1.00 90.31 227 GLY A C 1
ATOM 1643 O O . GLY A 1 227 ? -12.730 -4.349 10.388 1.00 90.31 227 GLY A O 1
ATOM 1644 N N . ALA A 1 228 ? -12.283 -2.922 8.707 1.00 91.69 228 ALA A N 1
ATOM 1645 C CA . ALA A 1 228 ? -12.093 -3.926 7.659 1.00 91.69 228 ALA A CA 1
ATOM 1646 C C . ALA A 1 228 ? -10.845 -3.625 6.805 1.00 91.69 228 ALA A C 1
ATOM 1648 O O . ALA A 1 228 ? -10.392 -2.483 6.792 1.00 91.69 228 ALA A O 1
ATOM 1649 N N . PRO A 1 229 ? -10.263 -4.611 6.093 1.00 92.62 229 PRO A N 1
ATOM 1650 C CA . PRO A 1 229 ? -9.203 -4.342 5.120 1.00 92.62 229 PRO A CA 1
ATOM 1651 C C . PRO A 1 229 ? -9.675 -3.329 4.070 1.00 92.62 229 PRO A C 1
ATOM 1653 O O . PRO A 1 229 ? -10.848 -3.356 3.688 1.00 92.62 229 PRO A O 1
ATOM 1656 N N . SER A 1 230 ? -8.778 -2.465 3.587 1.00 94.44 230 SER A N 1
ATOM 1657 C CA . SER A 1 230 ? -9.106 -1.560 2.483 1.00 94.44 230 SER A CA 1
ATOM 1658 C C . SER A 1 230 ? -9.607 -2.357 1.279 1.00 94.44 230 SER A C 1
ATOM 1660 O O . SER A 1 230 ? -9.006 -3.355 0.879 1.00 94.44 230 SER A O 1
ATOM 1662 N N . THR A 1 231 ? -10.713 -1.903 0.695 1.00 93.19 231 THR A N 1
ATOM 1663 C CA . THR A 1 231 ? -11.325 -2.528 -0.481 1.00 93.19 231 THR A CA 1
ATOM 1664 C C . THR A 1 231 ? -10.583 -2.220 -1.774 1.00 93.19 231 THR A C 1
ATOM 1666 O O . THR A 1 231 ? -10.908 -2.813 -2.795 1.00 93.19 231 THR A O 1
ATOM 1669 N N . VAL A 1 232 ? -9.587 -1.330 -1.734 1.00 91.81 232 VAL A N 1
ATOM 1670 C CA . VAL A 1 232 ? -8.694 -1.041 -2.862 1.00 91.81 232 VAL A CA 1
ATOM 1671 C C . VAL A 1 232 ? -7.855 -2.265 -3.223 1.00 91.81 232 VAL A C 1
ATOM 1673 O O . VAL A 1 232 ? -7.615 -2.510 -4.407 1.00 91.81 232 VAL A O 1
ATOM 1676 N N . TYR A 1 233 ? -7.445 -3.050 -2.220 1.00 87.94 233 TYR A N 1
ATOM 1677 C CA . TYR A 1 233 ? -6.698 -4.280 -2.446 1.00 87.94 233 TYR A CA 1
ATOM 1678 C C . TYR A 1 233 ? -7.557 -5.285 -3.214 1.00 87.94 233 TYR A C 1
ATOM 1680 O O . TYR A 1 233 ? -8.629 -5.691 -2.755 1.00 87.94 233 TYR A O 1
ATOM 1688 N N . THR A 1 234 ? -7.078 -5.716 -4.378 1.00 80.56 234 THR A N 1
ATOM 1689 C CA . THR A 1 234 ? -7.741 -6.761 -5.157 1.00 80.56 234 THR A CA 1
ATOM 1690 C C . THR A 1 234 ? -7.198 -8.127 -4.741 1.00 80.56 234 THR A C 1
ATOM 1692 O O . THR A 1 234 ? -6.012 -8.293 -4.463 1.00 80.56 234 THR A O 1
ATOM 1695 N N . ALA A 1 235 ? -8.080 -9.124 -4.658 1.00 61.16 235 ALA A N 1
ATOM 1696 C CA . ALA A 1 235 ? -7.696 -10.489 -4.287 1.00 61.16 235 ALA A CA 1
ATOM 1697 C C . ALA A 1 235 ? -7.010 -11.253 -5.435 1.00 61.16 235 ALA A C 1
ATOM 1699 O O . ALA A 1 235 ? -6.483 -12.341 -5.212 1.00 61.16 235 ALA A O 1
ATOM 1700 N N . ASP A 1 236 ? -7.039 -10.704 -6.651 1.00 62.34 236 ASP A N 1
ATOM 1701 C CA . ASP A 1 236 ? -6.521 -11.344 -7.854 1.00 62.34 236 ASP A CA 1
ATOM 1702 C C . ASP A 1 236 ? -5.146 -10.783 -8.239 1.00 62.34 236 ASP A C 1
ATOM 1704 O O . ASP A 1 236 ? -4.978 -10.094 -9.239 1.00 62.34 236 ASP A O 1
ATOM 1708 N N . LEU A 1 237 ? -4.151 -11.069 -7.398 1.00 62.09 237 LEU A N 1
ATOM 1709 C CA . LEU A 1 237 ? -2.737 -10.804 -7.687 1.00 62.09 237 LEU A CA 1
ATOM 1710 C C . LEU A 1 237 ? -2.084 -11.959 -8.477 1.00 62.09 237 LEU A C 1
ATOM 1712 O O . LEU A 1 237 ? -0.867 -12.101 -8.431 1.00 62.09 237 LEU A O 1
ATOM 1716 N N . GLY A 1 238 ? -2.863 -12.834 -9.134 1.00 48.19 238 GLY A N 1
ATOM 1717 C CA . GLY A 1 238 ? -2.339 -14.068 -9.744 1.00 48.19 238 GLY A CA 1
ATOM 1718 C C . GLY A 1 238 ? -3.106 -14.641 -10.945 1.00 48.19 238 GLY A C 1
ATOM 1719 O O . GLY A 1 238 ? -2.730 -15.712 -11.419 1.00 48.19 238 GLY A O 1
ATOM 1720 N N . GLY A 1 239 ? -4.170 -13.989 -11.421 1.00 55.34 239 GLY A N 1
ATOM 1721 C CA . GLY A 1 239 ? -4.895 -14.325 -12.652 1.00 55.34 239 GLY A CA 1
ATOM 1722 C C . GLY A 1 239 ? -4.294 -13.679 -13.908 1.00 55.34 239 GLY A C 1
ATOM 1723 O O . GLY A 1 239 ? -3.123 -13.305 -13.918 1.00 55.34 239 GLY A O 1
ATOM 1724 N N . ASP A 1 240 ? -5.101 -13.491 -14.960 1.00 52.53 240 ASP A N 1
ATOM 1725 C CA . ASP A 1 240 ? -4.687 -12.886 -16.248 1.00 52.53 240 ASP A CA 1
ATOM 1726 C C . ASP A 1 240 ? -4.038 -11.485 -16.083 1.00 52.53 240 ASP A C 1
ATOM 1728 O O . ASP A 1 240 ? -3.272 -11.034 -16.935 1.00 52.53 240 ASP A O 1
ATOM 1732 N N . ALA A 1 241 ? -4.293 -10.800 -14.958 1.00 53.78 241 ALA A N 1
ATOM 1733 C CA . ALA A 1 241 ? -3.662 -9.532 -14.574 1.00 53.78 241 ALA A CA 1
ATOM 1734 C C . ALA A 1 241 ? -2.142 -9.637 -14.322 1.00 53.78 241 ALA A C 1
ATOM 1736 O O . ALA A 1 241 ? -1.456 -8.617 -14.292 1.00 53.78 241 ALA A O 1
ATOM 1737 N N . CYS A 1 242 ? -1.608 -10.853 -14.162 1.00 63.41 242 CYS A N 1
ATOM 1738 C CA . CYS A 1 242 ? -0.187 -11.115 -13.935 1.00 63.41 242 CYS A CA 1
ATOM 1739 C C . CYS A 1 242 ? 0.593 -11.545 -15.175 1.00 63.41 242 CYS A C 1
ATOM 1741 O O . CYS A 1 242 ? 1.828 -11.581 -15.136 1.00 63.41 242 CYS A O 1
ATOM 1743 N N . ASP A 1 243 ? -0.086 -11.767 -16.296 1.00 61.50 243 ASP A N 1
ATOM 1744 C CA . ASP A 1 243 ? 0.578 -12.040 -17.572 1.00 61.50 243 ASP A CA 1
ATOM 1745 C C . ASP A 1 243 ? 1.260 -10.780 -18.140 1.00 61.50 243 ASP A C 1
ATOM 1747 O O . ASP A 1 243 ? 2.268 -10.873 -18.842 1.00 61.50 243 ASP A O 1
ATOM 1751 N N . ASP A 1 244 ? 0.777 -9.592 -17.761 1.00 64.56 244 ASP A N 1
ATOM 1752 C CA . ASP A 1 244 ? 1.377 -8.296 -18.078 1.00 64.56 244 ASP A CA 1
ATOM 1753 C C . ASP A 1 244 ? 1.757 -7.528 -16.799 1.00 64.56 244 ASP A C 1
ATOM 1755 O O . ASP A 1 244 ? 1.036 -7.526 -15.808 1.00 64.56 244 ASP A O 1
ATOM 1759 N N . VAL A 1 245 ? 2.894 -6.821 -16.812 1.00 67.06 245 VAL A N 1
ATOM 1760 C CA . VAL A 1 245 ? 3.255 -5.882 -15.730 1.00 67.06 245 VAL A CA 1
ATOM 1761 C C . VAL A 1 245 ? 2.235 -4.753 -15.663 1.00 67.06 245 VAL A C 1
ATOM 1763 O O . VAL A 1 245 ? 2.074 -4.004 -16.633 1.00 67.06 245 VAL A O 1
ATOM 1766 N N . ALA A 1 246 ? 1.596 -4.598 -14.504 1.00 74.25 246 ALA A N 1
ATOM 1767 C CA . ALA A 1 246 ? 0.637 -3.533 -14.251 1.00 74.25 246 ALA A CA 1
ATOM 1768 C C . ALA A 1 246 ? 1.341 -2.167 -14.221 1.00 74.25 246 ALA A C 1
ATOM 1770 O O . ALA A 1 246 ? 1.889 -1.740 -13.208 1.00 74.25 246 ALA A O 1
ATOM 1771 N N . SER A 1 247 ? 1.343 -1.456 -15.346 1.00 80.75 247 SER A N 1
ATOM 1772 C CA . SER A 1 247 ? 1.736 -0.048 -15.392 1.00 80.75 247 SER A CA 1
ATOM 1773 C C . SER A 1 247 ? 0.688 0.836 -14.705 1.00 80.75 247 SER A C 1
ATOM 1775 O O . SER A 1 247 ? -0.426 0.396 -14.407 1.00 80.75 247 SER A O 1
ATOM 1777 N N . ALA A 1 248 ? 1.028 2.098 -14.434 1.00 79.81 248 ALA A N 1
ATOM 1778 C CA . ALA A 1 248 ? 0.133 3.007 -13.714 1.00 79.81 248 ALA A CA 1
ATOM 1779 C C . ALA A 1 248 ? -1.230 3.219 -14.411 1.00 79.81 248 ALA A C 1
ATOM 1781 O O . ALA A 1 248 ? -2.239 3.448 -13.748 1.00 79.81 248 ALA A O 1
ATOM 1782 N N . ASP A 1 249 ? -1.264 3.098 -15.740 1.00 82.31 249 ASP A N 1
ATOM 1783 C CA . ASP A 1 249 ? -2.448 3.181 -16.603 1.00 82.31 249 ASP A CA 1
ATOM 1784 C C . ASP A 1 249 ? -3.247 1.861 -16.704 1.00 82.31 249 ASP A C 1
ATOM 1786 O O . ASP A 1 249 ? -4.365 1.858 -17.211 1.00 82.31 249 ASP A O 1
ATOM 1790 N N . LYS A 1 250 ? -2.687 0.743 -16.223 1.00 83.12 250 LYS A N 1
ATOM 1791 C CA . LYS A 1 250 ? -3.274 -0.608 -16.322 1.00 83.12 250 LYS A CA 1
ATOM 1792 C C . LYS A 1 250 ? -3.544 -1.276 -14.978 1.00 83.12 250 LYS A C 1
ATOM 1794 O O . LYS A 1 250 ? -4.036 -2.397 -14.945 1.00 83.12 250 LYS A O 1
ATOM 1799 N N . THR A 1 251 ? -3.179 -0.625 -13.879 1.00 85.31 251 THR A N 1
ATOM 1800 C CA . THR A 1 251 ? -3.383 -1.186 -12.544 1.00 85.31 251 THR A CA 1
ATOM 1801 C C . THR A 1 251 ? -4.867 -1.222 -12.218 1.00 85.31 251 THR A C 1
ATOM 1803 O O . THR A 1 251 ? -5.557 -0.210 -12.340 1.00 85.31 251 THR A O 1
ATOM 1806 N N . GLU A 1 252 ? -5.341 -2.381 -11.776 1.00 85.44 252 GLU A N 1
ATOM 1807 C CA . GLU A 1 252 ? -6.709 -2.553 -11.314 1.00 85.44 252 GLU A CA 1
ATOM 1808 C C . GLU A 1 252 ? -6.811 -2.323 -9.807 1.00 85.44 252 GLU A C 1
ATOM 1810 O O . GLU A 1 252 ? -5.961 -2.750 -9.021 1.00 85.44 252 GLU A O 1
ATOM 1815 N N . PHE A 1 253 ? -7.892 -1.662 -9.410 1.00 89.00 253 PHE A N 1
ATOM 1816 C CA . PHE A 1 253 ? -8.205 -1.356 -8.024 1.00 89.00 253 PHE A CA 1
ATOM 1817 C C . PHE A 1 253 ? -9.624 -1.803 -7.715 1.00 89.00 253 PHE A C 1
ATOM 1819 O O . PHE A 1 253 ? -10.528 -1.661 -8.544 1.00 89.00 253 PHE A O 1
ATOM 1826 N N . GLY A 1 254 ? -9.836 -2.294 -6.498 1.00 88.25 254 GLY A N 1
ATOM 1827 C CA . GLY A 1 254 ? -11.182 -2.320 -5.948 1.00 88.25 254 GLY A CA 1
ATOM 1828 C C . GLY A 1 254 ? -11.661 -0.901 -5.602 1.00 88.25 254 GLY A C 1
ATOM 1829 O O . GLY A 1 254 ? -10.917 0.073 -5.746 1.00 88.25 254 GLY A O 1
ATOM 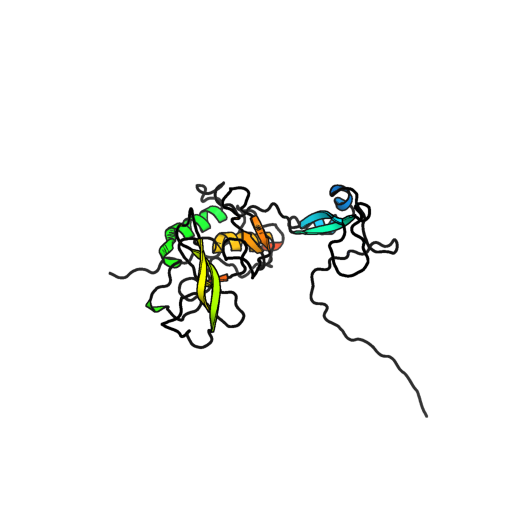1830 N N . PRO A 1 255 ? -12.923 -0.745 -5.174 1.00 89.25 255 PRO A N 1
ATOM 1831 C CA . PRO A 1 255 ? -13.464 0.570 -4.856 1.00 89.25 255 PRO A CA 1
ATOM 1832 C C . PRO A 1 255 ? -12.731 1.194 -3.662 1.00 89.25 255 PRO A C 1
ATOM 1834 O O . PRO A 1 255 ? -12.398 0.497 -2.703 1.00 89.25 255 PRO A O 1
ATOM 1837 N N . VAL A 1 256 ? -12.538 2.514 -3.687 1.00 88.69 256 VAL A N 1
ATOM 1838 C CA . VAL A 1 256 ? -12.082 3.275 -2.514 1.00 88.69 256 VAL A CA 1
ATOM 1839 C C . VAL A 1 256 ? -13.175 3.261 -1.445 1.00 88.69 256 VAL A C 1
ATOM 1841 O O . VAL A 1 256 ? -14.363 3.382 -1.755 1.00 88.69 256 VAL A O 1
ATOM 1844 N N . VAL A 1 257 ? -12.777 3.086 -0.182 1.00 87.44 257 VAL A N 1
ATOM 1845 C CA . VAL A 1 257 ? -13.706 3.107 0.954 1.00 87.44 257 VAL A CA 1
ATOM 1846 C C . VAL A 1 257 ? -14.224 4.538 1.139 1.00 87.44 257 VAL A C 1
ATOM 1848 O O . VAL A 1 257 ? -13.415 5.425 1.408 1.00 87.44 257 VAL A O 1
ATOM 1851 N N . PRO A 1 258 ? -15.542 4.787 1.036 1.00 86.19 258 PRO A N 1
ATOM 1852 C CA . PRO A 1 258 ? -16.087 6.118 1.260 1.00 86.19 258 PRO A CA 1
ATOM 1853 C C . PRO A 1 258 ? -15.990 6.505 2.739 1.00 86.19 258 PRO A C 1
ATOM 1855 O O . PRO A 1 258 ? -16.096 5.656 3.634 1.00 86.19 258 PRO A O 1
ATOM 1858 N N . ALA A 1 259 ? -15.835 7.798 3.009 1.00 81.94 259 ALA A N 1
ATOM 1859 C CA . ALA A 1 259 ? -15.859 8.333 4.357 1.00 81.94 259 ALA A CA 1
ATOM 1860 C C . ALA A 1 259 ? -17.207 8.021 5.042 1.00 81.94 259 ALA A C 1
ATOM 1862 O O . ALA A 1 259 ? -18.263 8.064 4.398 1.00 81.94 259 ALA A O 1
ATOM 1863 N N . PRO A 1 260 ? -17.212 7.729 6.357 1.00 78.12 260 PRO A N 1
ATOM 1864 C CA . PRO A 1 260 ? -18.452 7.543 7.097 1.00 78.12 260 PRO A CA 1
ATOM 1865 C C . PRO A 1 260 ? -19.355 8.771 6.954 1.00 78.12 260 PRO A C 1
ATOM 1867 O O . PRO A 1 260 ? -18.930 9.901 7.199 1.00 78.12 260 PRO A O 1
ATOM 1870 N N . VAL A 1 261 ? -20.619 8.556 6.581 1.00 71.12 261 VAL A N 1
ATOM 1871 C CA . VAL A 1 261 ? -21.608 9.636 6.534 1.00 71.12 261 VAL A CA 1
ATOM 1872 C C . VAL A 1 261 ? -21.878 10.075 7.969 1.00 71.12 261 VAL A C 1
ATOM 1874 O O . VAL A 1 261 ? -22.548 9.370 8.723 1.00 71.12 261 VAL A O 1
ATOM 1877 N N . VAL A 1 262 ? -21.353 11.237 8.357 1.00 55.72 262 VAL A N 1
ATOM 1878 C CA . VAL A 1 262 ? -21.686 11.852 9.643 1.00 55.72 262 VAL A CA 1
ATOM 1879 C C . VAL A 1 262 ? -23.156 12.257 9.569 1.00 55.72 262 VAL A C 1
ATOM 1881 O O . VAL A 1 262 ? -23.522 13.186 8.848 1.00 55.72 262 VAL A O 1
ATOM 1884 N N . GLY A 1 263 ? -24.018 11.497 10.246 1.00 47.12 263 GLY A N 1
ATOM 1885 C CA . GLY A 1 263 ? -25.433 11.835 10.364 1.00 47.12 263 GLY A CA 1
ATOM 1886 C C . GLY A 1 263 ? -25.617 13.213 11.021 1.00 47.12 263 GLY A C 1
ATOM 1887 O O . GLY A 1 263 ? -24.763 13.613 11.815 1.00 47.12 263 GLY A O 1
ATOM 1888 N N . PRO A 1 264 ? -26.690 13.946 10.674 1.00 40.38 264 PRO A N 1
ATOM 1889 C CA . PRO A 1 264 ? -26.985 15.259 11.248 1.00 40.38 264 PRO A CA 1
ATOM 1890 C C . PRO A 1 264 ? -27.263 15.217 12.756 1.00 40.38 264 PRO A C 1
ATOM 1892 O O . PRO A 1 264 ? -27.783 14.185 13.244 1.00 40.38 264 PRO A O 1
#